Protein AF-A0AAW2LJW6-F1 (afdb_monomer_lite)

Radius of gyration: 22.15 Å; chains: 1; bounding box: 59×63×68 Å

Secondary structure (DSSP, 8-state):
------PPP--------PPP-PPP-------------S--TTS---EEEE---TTS--TTTSSTTTTHHHHHHHHTT-SEEEE-HHHH-BTTB----TTEEE--HHHHHHHHTTS-EEE--S---EEEEE-TTS-HHHHHHHHTTHHHHHHH---EEEEEE-SS---EEEEE-TTT--EEEEES-HHHHHHHHHHHHHHH--SEEEEEEE--S---HHHHHHHHTTSS--TTHHHHHHHHHHHHHHH-S-EEEEEE-PPPPP-SS--TTTGGGGSSS-SHHHHHHHHHHPPEEE-S-GGGS-TTSB-GGG--EEE--TT---SHHHHHHHHS---S----

pLDDT: mean 85.79, std 20.01, range [31.8, 98.81]

Foldseek 3Di:
DDDDPPDDDDDDPDDDDDDDDDDDDDDPPPPPPPPPPPPPVPDFFAEEEEEEDWQQLFLALLAFASLQVVQVVVLVPGQAYEYECSNQFLQQDGDDRPRYAYAAPLLLLCLLLQQKWWFWDPFFQEEEEEFPPQDPVLVVQVVVCVVCCVPVVFRHFYYDYFPHAQQWDWDQDPVSRGIATGTPCLVRLQVRVVCCCVPVVGQAYEYEHEDDPPDDPVQVVCVQQSNHGDRCGRHQSVSQNSNCVVPQGHYGYKYRDDQDDDDPRGDPRHCSNNPGRIRVNSRSVNRGGHTGMDRDDCVPPDPRIGGSVSHPYYHYRPSGQPDSSNVSNVPDPPPDDDDD

InterPro domains:
  IPR021763 Protein of unknown function DUF3326 [PF11805] (47-334)
  IPR021763 Protein of unknown function DUF3326 [PTHR36891] (4-334)

Organism: NCBI:txid2727405

Sequence (340 aa):
MTSLNLGTPFHSSAGRRLRRLPEKPASRLAISCSSSLLSNKFKRAYTSVMIVPTGVGAAIGGYAGDALPVARALASVVDCLISHPNVLNAAMLYWPMPNVLYVEGYALDRFAEGLWALQPVHQNKVGLVLDAGIEEELRIRHLQVDATRASLGLPIVEYTVTDAALQVEKWIDPKSGQSTGRIQRPDSLLRAVETLVERSGVNAIAVVARFPDDDTDDDVENYRQGKGVDLLAGVEAVISHLVVQKFGIPCAHAPALLPFSLSPSLCPKSAAEEIGYTFLPCVLAGLSTAPQYLVQNFNSLGKDCMLASDVDSVILPIDACGGDGALAFASRKTTGFPML

Structure (mmCIF, N/CA/C/O backbone):
data_AF-A0AAW2LJW6-F1
#
_entry.id   AF-A0AAW2LJW6-F1
#
loop_
_atom_site.group_PDB
_atom_site.id
_atom_site.type_symbol
_atom_site.label_atom_id
_atom_site.label_alt_id
_atom_site.label_comp_id
_atom_site.label_asym_id
_atom_site.label_entity_id
_atom_site.label_seq_id
_atom_site.pdbx_PDB_ins_code
_atom_site.Cartn_x
_atom_site.Cartn_y
_atom_site.Cartn_z
_atom_site.occupancy
_atom_site.B_iso_or_equiv
_atom_site.auth_seq_id
_atom_site.auth_comp_id
_atom_site.auth_asym_id
_atom_site.auth_atom_id
_atom_site.pdbx_PDB_model_num
ATOM 1 N N . MET A 1 1 ? 6.154 17.361 -39.269 1.00 36.97 1 MET A N 1
ATOM 2 C CA . MET A 1 1 ? 5.691 18.156 -38.114 1.00 36.97 1 MET A CA 1
ATOM 3 C C . MET A 1 1 ? 4.259 17.750 -37.823 1.00 36.97 1 MET A C 1
ATOM 5 O O . MET A 1 1 ? 3.333 18.289 -38.410 1.00 36.97 1 MET A O 1
ATOM 9 N N . THR A 1 2 ? 4.094 16.705 -37.023 1.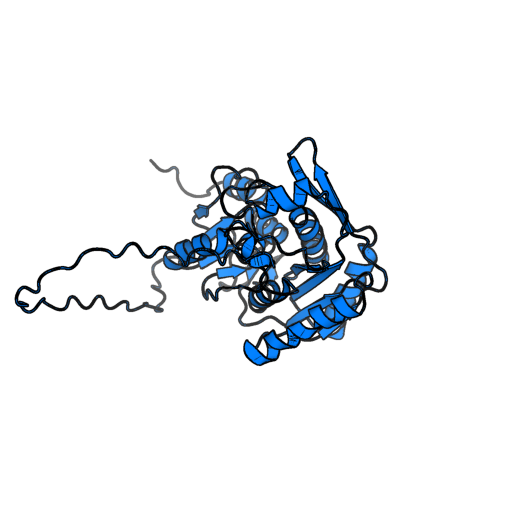00 35.81 2 THR A N 1
ATOM 10 C CA . THR A 1 2 ? 2.796 16.182 -36.590 1.00 35.81 2 THR A CA 1
ATOM 11 C C . THR A 1 2 ? 2.334 17.004 -35.392 1.00 35.81 2 THR A C 1
ATOM 13 O O . THR A 1 2 ? 3.039 17.102 -34.391 1.00 35.81 2 THR A O 1
ATOM 16 N N . SER A 1 3 ? 1.188 17.666 -35.527 1.00 32.91 3 SER A N 1
ATOM 17 C CA . SER A 1 3 ? 0.575 18.470 -34.474 1.00 32.91 3 SER A CA 1
ATOM 18 C C . SER A 1 3 ? 0.141 17.570 -33.318 1.00 32.91 3 SER A C 1
ATOM 20 O O . SER A 1 3 ? -0.735 16.722 -33.492 1.00 32.91 3 SER A O 1
ATOM 22 N N . LEU A 1 4 ? 0.737 17.767 -32.142 1.00 33.56 4 LEU A N 1
ATOM 23 C CA . LEU A 1 4 ? 0.221 17.240 -30.881 1.00 33.56 4 LEU A CA 1
ATOM 24 C C . LEU A 1 4 ? -1.163 17.856 -30.645 1.00 33.56 4 LEU A C 1
ATOM 26 O O . LEU A 1 4 ? -1.282 19.058 -30.407 1.00 33.56 4 LEU A O 1
ATOM 30 N N . ASN A 1 5 ? -2.209 17.037 -30.755 1.00 36.22 5 ASN A N 1
ATOM 31 C CA . ASN A 1 5 ? -3.554 17.391 -30.316 1.00 36.22 5 ASN A CA 1
ATOM 32 C C . ASN A 1 5 ? -3.519 17.484 -28.785 1.00 36.22 5 ASN A C 1
ATOM 34 O O . ASN A 1 5 ? -3.651 16.482 -28.088 1.00 36.22 5 ASN A O 1
ATOM 38 N N . LEU A 1 6 ? -3.271 18.685 -28.265 1.00 43.53 6 LEU A N 1
ATOM 39 C CA . LEU A 1 6 ? -3.466 18.997 -26.853 1.00 43.53 6 LEU A CA 1
ATOM 40 C C . LEU A 1 6 ? -4.940 18.730 -26.528 1.00 43.53 6 LEU A C 1
ATOM 42 O O . LEU A 1 6 ? -5.828 19.354 -27.112 1.00 43.53 6 LEU A O 1
ATOM 46 N N . GLY A 1 7 ? -5.183 17.754 -25.651 1.00 37.88 7 GLY A N 1
ATOM 47 C CA . GLY A 1 7 ? -6.518 17.359 -25.217 1.00 37.88 7 GLY A CA 1
ATOM 48 C C . GLY A 1 7 ? -7.352 18.552 -24.751 1.00 37.88 7 GLY A C 1
ATOM 49 O O . GLY A 1 7 ? -6.839 19.548 -24.237 1.00 37.88 7 GLY A O 1
ATOM 50 N N . THR A 1 8 ? -8.662 18.455 -24.956 1.00 43.78 8 THR A N 1
ATOM 51 C CA . THR A 1 8 ? -9.633 19.468 -24.537 1.00 43.78 8 THR A CA 1
ATOM 52 C C . THR A 1 8 ? -9.504 19.768 -23.038 1.00 43.78 8 THR A C 1
ATOM 54 O O . THR A 1 8 ? -9.489 18.823 -22.245 1.00 43.78 8 THR A O 1
ATOM 57 N N . PRO A 1 9 ? -9.470 21.045 -22.610 1.00 43.59 9 PRO A N 1
ATOM 58 C CA . PRO A 1 9 ? -9.555 21.385 -21.194 1.00 43.59 9 PRO A CA 1
ATOM 59 C C . PRO A 1 9 ? -10.867 20.847 -20.609 1.00 43.59 9 PRO A C 1
ATOM 61 O O . PRO A 1 9 ? -11.890 20.838 -21.297 1.00 43.59 9 PRO A O 1
ATOM 64 N N . PHE A 1 10 ? -10.826 20.395 -19.350 1.00 39.72 10 PHE A N 1
ATOM 65 C CA . PHE A 1 10 ? -11.970 19.857 -18.606 1.00 39.72 10 PHE A CA 1
ATOM 66 C C . PHE A 1 10 ? -13.254 20.651 -18.903 1.00 39.72 10 PHE A C 1
ATOM 68 O O . PHE A 1 10 ? -13.330 21.852 -18.628 1.00 39.72 10 PHE A O 1
ATOM 75 N N . HIS A 1 11 ? -14.258 19.992 -19.491 1.00 35.41 11 HIS A N 1
ATOM 76 C CA . HIS A 1 11 ? -15.539 20.612 -19.824 1.00 35.41 11 HIS A CA 1
ATOM 77 C C . HIS A 1 11 ? -16.237 21.098 -18.541 1.00 35.41 11 HIS A C 1
ATOM 79 O O . HIS A 1 11 ? -16.889 20.334 -17.836 1.00 35.41 11 HIS A O 1
ATOM 85 N N . SER A 1 12 ? -16.131 22.396 -18.254 1.00 38.19 12 SER A N 1
ATOM 86 C CA . SER A 1 12 ? -17.016 23.091 -17.321 1.00 38.19 12 SER A CA 1
ATOM 87 C C . SER A 1 12 ? -18.348 23.343 -18.023 1.00 38.19 12 SER A C 1
ATOM 89 O O . SER A 1 12 ? -18.460 24.196 -18.908 1.00 38.19 12 SER A O 1
ATOM 91 N N . SER A 1 13 ? -19.383 22.586 -17.665 1.00 44.12 13 SER A N 1
ATOM 92 C CA . SER A 1 13 ? -20.750 22.888 -18.079 1.00 44.12 13 SER A CA 1
ATOM 93 C C . SER A 1 13 ? -21.274 24.094 -17.289 1.00 44.12 13 SER A C 1
ATOM 95 O O . SER A 1 13 ? -21.984 23.943 -16.298 1.00 44.12 13 SER A O 1
ATOM 97 N N . ALA A 1 14 ? -20.938 25.307 -17.726 1.00 36.44 14 ALA A N 1
ATOM 98 C CA . ALA A 1 14 ? -21.533 26.537 -17.206 1.00 36.44 14 ALA A CA 1
ATOM 99 C C . ALA A 1 14 ? -21.883 27.499 -18.349 1.00 36.44 14 ALA A C 1
ATOM 101 O O . ALA A 1 14 ? -21.301 28.568 -18.516 1.00 36.44 14 ALA A O 1
ATOM 102 N N . GLY A 1 15 ? -22.871 27.114 -19.157 1.00 40.00 15 GLY A N 1
ATOM 103 C CA . GLY A 1 15 ? -23.547 28.016 -20.081 1.00 40.00 15 GLY A CA 1
ATOM 104 C C . GLY A 1 15 ? -24.935 28.382 -19.564 1.00 40.00 15 GLY A C 1
ATOM 105 O O . GLY A 1 15 ? -25.842 27.564 -19.664 1.00 40.00 15 GLY A O 1
ATOM 106 N N . ARG A 1 16 ? -25.120 29.613 -19.064 1.00 37.12 16 ARG A N 1
ATOM 107 C CA . ARG A 1 16 ? -26.346 30.427 -19.247 1.00 37.12 16 ARG A CA 1
ATOM 108 C C . ARG A 1 16 ? -26.158 31.830 -18.659 1.00 37.12 16 ARG A C 1
ATOM 110 O O . ARG A 1 16 ? -25.988 31.998 -17.457 1.00 37.12 16 ARG A O 1
ATOM 117 N N . ARG A 1 17 ? -26.233 32.856 -19.517 1.00 44.75 17 ARG A N 1
ATOM 118 C CA . ARG A 1 17 ? -26.357 34.263 -19.099 1.00 44.75 17 ARG A CA 1
ATOM 119 C C . ARG A 1 17 ? -27.699 34.448 -18.387 1.00 44.75 17 ARG A C 1
ATOM 121 O O . ARG A 1 17 ? -28.741 34.408 -19.036 1.00 44.75 17 ARG A O 1
ATOM 128 N N . LEU A 1 18 ? -27.675 34.672 -17.077 1.00 37.69 18 LEU A N 1
ATOM 129 C CA . LEU A 1 18 ? -28.847 35.077 -16.302 1.00 37.69 18 LEU A CA 1
ATOM 130 C C . LEU A 1 18 ? -28.883 36.607 -16.183 1.00 37.69 18 LEU A C 1
ATOM 132 O O . LEU A 1 18 ? -27.923 37.240 -15.745 1.00 37.69 18 LEU A O 1
ATOM 136 N N . ARG A 1 19 ? -30.002 37.199 -16.618 1.00 39.47 19 ARG A N 1
ATOM 137 C CA . ARG A 1 19 ? -30.346 38.613 -16.409 1.00 39.47 19 ARG A CA 1
ATOM 138 C C . ARG A 1 19 ? -30.396 38.899 -14.902 1.00 39.47 19 ARG A C 1
ATOM 140 O O . ARG A 1 19 ? -31.065 38.174 -14.171 1.00 39.47 19 ARG A O 1
ATOM 147 N N . ARG A 1 20 ? -29.720 39.962 -14.450 1.00 33.97 20 ARG A N 1
ATOM 148 C CA . ARG A 1 20 ? -29.799 40.451 -13.063 1.00 33.97 20 ARG A CA 1
ATOM 149 C C . ARG A 1 20 ? -31.214 40.959 -12.766 1.00 33.97 20 ARG A C 1
ATOM 151 O O . ARG A 1 20 ? -31.676 41.890 -13.420 1.00 33.97 20 ARG A O 1
ATOM 158 N N . LEU A 1 21 ? -31.859 40.365 -11.767 1.00 37.91 21 LEU A N 1
ATOM 159 C CA . LEU A 1 21 ? -33.010 40.924 -11.052 1.00 37.91 21 LEU A CA 1
ATOM 160 C C . LEU A 1 21 ? -32.544 41.402 -9.661 1.00 37.91 21 LEU A C 1
ATOM 162 O O . LEU A 1 21 ? -31.538 40.889 -9.168 1.00 37.91 21 LEU A O 1
ATOM 166 N N . PRO A 1 22 ? -33.217 42.394 -9.049 1.00 35.81 22 PRO A N 1
ATOM 167 C CA . PRO A 1 22 ? -32.723 43.058 -7.846 1.00 35.81 22 PRO A CA 1
ATOM 168 C C . PRO A 1 22 ? -32.796 42.159 -6.603 1.00 35.81 22 PRO A C 1
ATOM 170 O O . PRO A 1 22 ? -33.801 41.493 -6.355 1.00 35.81 22 PRO A O 1
ATOM 173 N N . GLU A 1 23 ? -31.711 42.165 -5.826 1.00 37.41 23 GLU A N 1
ATOM 174 C CA . GLU A 1 23 ? -31.532 41.391 -4.596 1.00 37.41 23 GLU A CA 1
ATOM 175 C C . GLU A 1 23 ? -32.481 41.864 -3.482 1.00 37.41 23 GLU A C 1
ATOM 177 O O . GLU A 1 23 ? -32.498 43.036 -3.105 1.00 37.41 23 GLU A O 1
ATOM 182 N N . LYS A 1 24 ? -33.249 40.927 -2.913 1.00 38.91 24 LYS A N 1
ATOM 183 C CA . LYS A 1 24 ? -33.824 41.053 -1.565 1.00 38.91 24 LYS A CA 1
ATOM 184 C C . LYS A 1 24 ? -32.862 40.401 -0.564 1.00 38.91 24 LYS A C 1
ATOM 186 O O . LYS A 1 24 ? -32.251 39.389 -0.911 1.00 38.91 24 LYS A O 1
ATOM 191 N N . PRO A 1 25 ? -32.733 40.923 0.668 1.00 36.31 25 PRO A N 1
ATOM 192 C CA . PRO A 1 25 ? -31.774 40.402 1.633 1.00 36.31 25 PRO A CA 1
ATOM 193 C C . PRO A 1 25 ? -32.199 39.000 2.084 1.00 36.31 25 PRO A C 1
ATOM 195 O O . PRO A 1 25 ? -33.187 38.834 2.798 1.00 36.31 25 PRO A O 1
ATOM 198 N N . ALA A 1 26 ? -31.454 37.986 1.648 1.00 41.75 26 ALA A N 1
ATOM 199 C CA . ALA A 1 26 ? -31.589 36.632 2.157 1.00 41.75 26 ALA A CA 1
ATOM 200 C C . ALA A 1 26 ? -31.055 36.593 3.594 1.00 41.75 26 ALA A C 1
ATOM 202 O O . ALA A 1 26 ? -29.909 36.964 3.862 1.00 41.75 26 ALA A O 1
ATOM 203 N N . SER A 1 27 ? -31.896 36.141 4.521 1.00 42.59 27 SER A N 1
ATOM 204 C CA . SER A 1 27 ? -31.497 35.755 5.870 1.00 42.59 27 SER A CA 1
ATOM 205 C C . SER A 1 27 ? -30.307 34.800 5.779 1.00 42.59 27 SER A C 1
ATOM 207 O O . SER A 1 27 ? -30.434 33.703 5.230 1.00 42.59 27 SER A O 1
ATOM 209 N N . ARG A 1 28 ? -29.148 35.220 6.295 1.00 37.00 28 ARG A N 1
ATOM 210 C CA . ARG A 1 28 ? -27.962 34.370 6.415 1.00 37.00 28 ARG A CA 1
ATOM 211 C C . ARG A 1 28 ? -28.284 33.222 7.372 1.00 37.00 28 ARG A C 1
ATOM 213 O O . ARG A 1 28 ? -28.113 33.357 8.579 1.00 37.00 28 ARG A O 1
ATOM 220 N N . LEU A 1 29 ? -28.725 32.089 6.834 1.00 38.66 29 LEU A N 1
ATOM 221 C CA . LEU A 1 29 ? -28.532 30.802 7.489 1.00 38.66 29 LEU A CA 1
ATOM 222 C C . LEU A 1 29 ? -27.029 30.532 7.454 1.00 38.66 29 LEU A C 1
ATOM 224 O O . LEU A 1 29 ? -26.491 29.980 6.498 1.00 38.66 29 LEU A O 1
ATOM 228 N N . ALA A 1 30 ? -26.337 31.021 8.479 1.00 34.62 30 ALA A N 1
ATOM 229 C CA . ALA A 1 30 ? -24.982 30.607 8.769 1.00 34.62 30 ALA A CA 1
ATOM 230 C C . ALA A 1 30 ? -25.061 29.145 9.214 1.00 34.62 30 ALA A C 1
ATOM 232 O O . ALA A 1 30 ? -25.347 28.855 10.374 1.00 34.62 30 ALA A O 1
ATOM 233 N N . ILE A 1 31 ? -24.852 28.217 8.281 1.00 39.00 31 ILE A N 1
ATOM 234 C CA . ILE A 1 31 ? -24.513 26.842 8.638 1.00 39.00 31 ILE A CA 1
ATOM 235 C C . ILE A 1 31 ? -23.107 26.926 9.228 1.00 39.00 31 ILE A C 1
ATOM 237 O O . ILE A 1 31 ? -22.103 26.951 8.521 1.00 39.00 31 ILE A O 1
ATOM 241 N N . SER A 1 32 ? -23.055 27.094 10.545 1.00 32.09 32 SER A N 1
ATOM 242 C CA . SER A 1 32 ? -21.834 26.932 11.310 1.00 32.09 32 SER A CA 1
ATOM 243 C C . SER A 1 32 ? -21.529 25.440 11.323 1.00 32.09 32 SER A C 1
ATOM 245 O O . SER A 1 32 ? -22.156 24.679 12.054 1.00 32.09 32 SER A O 1
ATOM 247 N N . CYS A 1 33 ? -20.583 25.011 10.490 1.00 34.53 33 CYS A N 1
ATOM 248 C CA . CYS A 1 33 ? -19.906 23.738 10.690 1.00 34.53 33 CYS A CA 1
ATOM 249 C C . CYS A 1 33 ? -18.969 23.904 11.889 1.00 34.53 33 CYS A C 1
ATOM 251 O O . CYS A 1 33 ? -17.756 24.037 11.733 1.00 34.53 33 CYS A O 1
ATOM 253 N N . SER A 1 34 ? -19.527 23.950 13.097 1.00 36.78 34 SER A N 1
ATOM 254 C CA . SER A 1 34 ? -18.748 23.615 14.276 1.00 36.78 34 SER A CA 1
ATOM 255 C C . SER A 1 34 ? -18.493 22.113 14.197 1.00 36.78 34 SER A C 1
ATOM 257 O O . SER A 1 34 ? -19.335 21.294 14.553 1.00 36.78 34 SER A O 1
ATOM 259 N N . SER A 1 35 ? -17.325 21.731 13.679 1.00 41.31 35 SER A N 1
ATOM 260 C CA . SER A 1 35 ? -16.764 20.412 13.942 1.00 41.31 35 SER A CA 1
ATOM 261 C C . SER A 1 35 ? -16.589 20.318 15.454 1.00 41.31 35 SER A C 1
ATOM 263 O O . SER A 1 35 ? -15.599 20.796 16.015 1.00 41.31 35 SER A O 1
ATOM 265 N N . SER A 1 36 ? -17.599 19.801 16.144 1.00 40.88 36 SER A N 1
ATOM 266 C CA . SER A 1 36 ? -17.509 19.514 17.560 1.00 40.88 36 SER A CA 1
ATOM 267 C C . SER A 1 36 ? -16.523 18.360 17.725 1.00 40.88 36 SER A C 1
ATOM 269 O O . SER A 1 36 ? -16.917 17.208 17.831 1.00 40.88 36 SER A O 1
ATOM 271 N N . LEU A 1 37 ? -15.234 18.693 17.808 1.00 48.09 37 LEU A N 1
ATOM 272 C CA . LEU A 1 37 ? -14.162 17.849 18.353 1.00 48.09 37 LEU A CA 1
ATOM 273 C C . LEU A 1 37 ? -14.358 17.571 19.859 1.00 48.09 37 LEU A C 1
ATOM 275 O O . LEU A 1 37 ? -13.473 17.062 20.540 1.00 48.09 37 LEU A O 1
ATOM 279 N N . LEU A 1 38 ? -15.524 17.914 20.409 1.00 44.91 38 LEU A N 1
ATOM 280 C CA . LEU A 1 38 ? -15.954 17.466 21.716 1.00 44.91 38 LEU A CA 1
ATOM 281 C C . LEU A 1 38 ? -16.469 16.040 21.556 1.00 44.91 38 LEU A C 1
ATOM 283 O O . LEU A 1 38 ? -17.566 15.830 21.042 1.00 44.91 38 LEU A O 1
ATOM 287 N N . SER A 1 39 ? -15.669 15.079 22.025 1.00 48.88 39 SER A N 1
ATOM 288 C CA . SER A 1 39 ? -16.110 13.710 22.285 1.00 48.88 39 SER A CA 1
ATOM 289 C C . SER A 1 39 ? -17.442 13.771 23.030 1.00 48.88 39 SER A C 1
ATOM 291 O O . SER A 1 39 ? -17.514 14.162 24.201 1.00 48.88 39 SER A O 1
ATOM 293 N N . ASN A 1 40 ? -18.522 13.446 22.324 1.00 50.28 40 ASN A N 1
ATOM 294 C CA . ASN A 1 40 ? -19.831 13.289 22.922 1.00 50.28 40 ASN A CA 1
ATOM 295 C C . ASN A 1 40 ? -19.720 12.034 23.792 1.00 50.28 40 ASN A C 1
ATOM 297 O O . ASN A 1 40 ? -19.910 10.926 23.303 1.00 50.28 40 ASN A O 1
ATOM 301 N N . LYS A 1 41 ? -19.364 12.198 25.075 1.00 55.47 41 LYS A N 1
ATOM 302 C CA . LYS A 1 41 ? -19.044 11.110 26.029 1.00 55.47 41 LYS A CA 1
ATOM 303 C C . LYS A 1 41 ? -20.132 10.030 26.169 1.00 55.47 41 LYS A C 1
ATOM 305 O O . LYS A 1 41 ? -19.915 9.036 26.853 1.00 55.47 41 LYS A O 1
ATOM 310 N N . PHE A 1 42 ? -21.292 10.234 25.550 1.00 58.97 42 PHE A N 1
ATOM 311 C CA . PHE A 1 42 ? -22.460 9.363 25.587 1.00 58.97 42 PHE A CA 1
ATOM 312 C C . PHE A 1 42 ? -22.711 8.576 24.291 1.00 58.97 42 PHE A C 1
ATOM 314 O O . PHE A 1 42 ? -23.640 7.773 24.266 1.00 58.97 42 PHE A O 1
ATOM 321 N N . LYS A 1 43 ? -21.932 8.780 23.219 1.00 73.06 43 LYS A N 1
ATOM 322 C CA . LYS A 1 43 ? -22.056 8.012 21.969 1.00 73.06 43 LYS A CA 1
ATOM 323 C C . LYS A 1 43 ? -20.727 7.346 21.623 1.00 73.06 43 LYS A C 1
ATOM 325 O O . LYS A 1 43 ? -19.680 7.984 21.689 1.00 73.06 43 LYS A O 1
ATOM 330 N N . ARG A 1 44 ? -20.783 6.056 21.281 1.00 85.12 44 ARG A N 1
ATOM 331 C CA . ARG A 1 44 ? -19.649 5.320 20.706 1.00 85.12 44 ARG A CA 1
ATOM 332 C C . ARG A 1 44 ? -19.301 5.937 19.347 1.00 85.12 44 ARG A C 1
ATOM 334 O O . ARG A 1 44 ? -20.211 6.341 18.627 1.00 85.12 44 ARG A O 1
ATOM 341 N N . ALA A 1 45 ? -18.007 6.032 19.047 1.00 91.12 45 ALA A N 1
ATOM 342 C CA . ALA A 1 45 ? -17.514 6.532 17.768 1.00 91.12 45 ALA A CA 1
ATOM 343 C C . ALA A 1 45 ? -17.972 5.609 16.633 1.00 91.12 45 ALA A C 1
ATOM 345 O O . ALA A 1 45 ? -17.814 4.395 16.752 1.00 91.12 45 ALA A O 1
ATOM 346 N N . TYR A 1 46 ? -18.511 6.183 15.559 1.00 95.94 46 TYR A N 1
ATOM 347 C CA . TYR A 1 46 ? -18.894 5.440 14.370 1.00 95.94 46 TYR A CA 1
ATOM 348 C C . TYR A 1 46 ? -17.643 5.030 13.590 1.00 95.94 46 TYR A C 1
ATOM 350 O O . TYR A 1 46 ? -17.015 5.859 12.923 1.00 95.94 46 TYR A O 1
ATOM 358 N N . THR A 1 47 ? -17.280 3.753 13.692 1.00 97.25 47 THR A N 1
ATOM 359 C CA . THR A 1 47 ? -16.116 3.180 13.015 1.00 97.25 47 THR A CA 1
ATOM 360 C C . THR A 1 47 ? -16.552 2.356 11.821 1.00 97.25 47 THR A C 1
ATOM 362 O O . THR A 1 47 ? -17.373 1.443 11.923 1.00 97.25 47 THR A O 1
ATOM 365 N N . SER A 1 48 ? -15.936 2.633 10.683 1.00 98.31 48 SER A N 1
ATOM 366 C CA . SER A 1 48 ? -16.196 1.930 9.440 1.00 98.31 48 SER A CA 1
ATOM 367 C C . SER A 1 48 ? -14.917 1.340 8.872 1.00 98.31 48 SER A C 1
ATOM 369 O O . SER A 1 48 ? -13.852 1.934 9.005 1.00 98.31 48 SER A O 1
ATOM 371 N N . VAL A 1 49 ? -15.028 0.213 8.175 1.00 98.44 49 VAL A N 1
ATOM 372 C CA . VAL A 1 49 ? -13.938 -0.352 7.370 1.00 98.44 49 VAL A CA 1
ATOM 373 C C . VAL A 1 49 ? -14.301 -0.224 5.894 1.00 98.44 49 VAL A C 1
ATOM 375 O O . VAL A 1 49 ? -15.418 -0.560 5.511 1.00 98.44 49 VAL A O 1
ATOM 378 N N . MET A 1 50 ? -13.379 0.252 5.061 1.00 97.88 50 MET A N 1
ATOM 379 C CA . MET A 1 50 ? -13.492 0.190 3.602 1.00 97.88 50 MET A CA 1
ATOM 380 C C . MET A 1 50 ? -12.441 -0.784 3.076 1.00 97.88 50 MET A C 1
ATOM 382 O O . MET A 1 50 ? -11.256 -0.608 3.352 1.00 97.88 50 MET A O 1
ATOM 386 N N . ILE A 1 51 ? -12.871 -1.795 2.322 1.00 97.12 51 ILE A N 1
ATOM 387 C CA . ILE A 1 51 ? -11.974 -2.794 1.731 1.00 97.12 51 ILE A CA 1
ATOM 388 C C . ILE A 1 51 ? -12.213 -2.842 0.230 1.00 97.12 51 ILE A C 1
ATOM 390 O O . ILE A 1 51 ? -13.346 -2.994 -0.219 1.00 97.12 51 ILE A O 1
ATOM 394 N N . VAL A 1 52 ? -11.138 -2.746 -0.539 1.00 95.81 52 VAL A N 1
ATOM 395 C CA . VAL A 1 52 ? -11.105 -3.035 -1.969 1.00 95.81 52 VAL A CA 1
ATOM 396 C C . VAL A 1 52 ? -10.063 -4.132 -2.180 1.00 95.81 52 VAL A C 1
ATOM 398 O O . VAL A 1 52 ? -8.878 -3.862 -2.014 1.00 95.81 52 VAL A O 1
ATOM 401 N N . PRO A 1 53 ? -10.448 -5.360 -2.549 1.00 90.81 53 PRO A N 1
ATOM 402 C CA . PRO A 1 53 ? -9.473 -6.421 -2.765 1.00 90.81 53 PRO A CA 1
ATOM 403 C C . PRO A 1 53 ? -8.448 -6.047 -3.843 1.00 90.81 53 PRO A C 1
ATOM 405 O O . PRO A 1 53 ? -8.796 -5.552 -4.916 1.00 90.81 53 PRO A O 1
ATOM 408 N N . THR A 1 54 ? -7.179 -6.292 -3.545 1.00 88.56 54 THR A N 1
ATOM 409 C CA . THR A 1 54 ? -6.056 -5.998 -4.436 1.00 88.56 54 THR A CA 1
ATOM 410 C C . THR A 1 54 ? -6.031 -6.969 -5.616 1.00 88.56 54 THR A C 1
ATOM 412 O O . THR A 1 54 ? -6.268 -8.161 -5.441 1.00 88.56 54 THR A O 1
ATOM 415 N N . GLY A 1 55 ? -5.747 -6.472 -6.823 1.00 86.25 55 GLY A N 1
ATOM 416 C CA . GLY A 1 55 ? -5.498 -7.327 -7.989 1.00 86.25 55 GLY A CA 1
ATOM 417 C C . GLY A 1 55 ? -6.720 -8.050 -8.566 1.00 86.25 55 GLY A C 1
ATOM 418 O O . GLY A 1 55 ? -6.550 -8.940 -9.391 1.00 86.25 55 GLY A O 1
ATOM 419 N N . VAL A 1 56 ? -7.949 -7.691 -8.167 1.00 88.88 56 VAL A N 1
ATOM 420 C CA . VAL A 1 56 ? -9.183 -8.348 -8.659 1.00 88.88 56 VAL A CA 1
ATOM 421 C C . VAL A 1 56 ? -9.932 -7.565 -9.742 1.00 88.88 56 VAL A C 1
ATOM 423 O O . VAL A 1 56 ? -10.967 -8.020 -10.217 1.00 88.88 56 VAL A O 1
ATOM 426 N N . GLY A 1 57 ? -9.447 -6.376 -10.113 1.00 88.69 57 GLY A N 1
ATOM 427 C CA . GLY A 1 57 ? -10.089 -5.538 -11.133 1.00 88.69 57 GLY A CA 1
ATOM 428 C C . GLY A 1 57 ? -11.410 -4.896 -10.695 1.00 88.69 57 GLY A C 1
ATOM 429 O O . GLY A 1 57 ? -12.303 -4.724 -11.520 1.00 88.69 57 GLY A O 1
ATOM 430 N N . ALA A 1 58 ? -11.550 -4.546 -9.411 1.00 92.88 58 ALA A N 1
ATOM 431 C CA . ALA A 1 58 ? -12.756 -3.900 -8.891 1.00 92.88 58 ALA A CA 1
ATOM 432 C C . ALA A 1 58 ? -13.096 -2.604 -9.654 1.00 92.88 58 ALA A C 1
ATOM 434 O O . ALA A 1 58 ? -12.222 -1.776 -9.937 1.00 92.88 58 ALA A O 1
ATOM 435 N N . ALA A 1 59 ? -14.383 -2.370 -9.926 1.00 92.12 59 ALA A N 1
ATOM 436 C CA . ALA A 1 59 ? -14.847 -1.190 -10.654 1.00 92.12 59 ALA A CA 1
ATOM 437 C C . ALA A 1 59 ? -14.482 0.136 -9.961 1.00 92.12 59 ALA A C 1
ATOM 439 O O . ALA A 1 59 ? -14.355 1.164 -10.634 1.00 92.12 59 ALA A O 1
ATOM 440 N N . ILE A 1 60 ? -14.297 0.118 -8.638 1.00 92.00 60 ILE A N 1
ATOM 441 C CA . ILE A 1 60 ? -13.735 1.205 -7.827 1.00 92.00 60 ILE A CA 1
ATOM 442 C C . ILE A 1 60 ? -12.630 0.611 -6.955 1.00 92.00 60 ILE A C 1
ATOM 444 O O . ILE A 1 60 ? -12.892 -0.321 -6.198 1.00 92.00 60 ILE A O 1
ATOM 448 N N . GLY A 1 61 ? -11.429 1.181 -7.020 1.00 91.81 61 GLY A N 1
ATOM 449 C CA . GLY A 1 61 ? -10.256 0.726 -6.270 1.00 91.81 61 GLY A CA 1
ATOM 450 C C . GLY A 1 61 ? -9.377 -0.271 -7.025 1.00 91.81 61 GLY A C 1
ATOM 451 O O . GLY A 1 61 ? -8.388 -0.748 -6.474 1.00 91.81 61 GLY A O 1
ATOM 452 N N . GLY A 1 62 ? -9.734 -0.607 -8.267 1.00 92.44 62 GLY A N 1
ATOM 453 C CA . GLY A 1 62 ? -8.920 -1.451 -9.141 1.00 92.44 62 GLY A CA 1
ATOM 454 C C . GLY A 1 62 ? -7.757 -0.721 -9.820 1.00 92.44 62 GLY A C 1
ATOM 455 O O . GLY A 1 62 ? -7.045 -1.362 -10.583 1.00 92.44 62 GLY A O 1
ATOM 456 N N . TYR A 1 63 ? -7.595 0.588 -9.589 1.00 93.69 63 TYR A N 1
ATOM 457 C CA . TYR A 1 63 ? -6.543 1.420 -10.182 1.00 93.69 63 TYR A CA 1
ATOM 458 C C . TYR A 1 63 ? -5.896 2.300 -9.113 1.00 93.69 63 TYR A C 1
ATOM 460 O O . TYR A 1 63 ? -6.554 2.672 -8.139 1.00 93.69 63 TYR A O 1
ATOM 468 N N . ALA A 1 64 ? -4.638 2.700 -9.305 1.00 90.50 64 ALA A N 1
ATOM 469 C CA . ALA A 1 64 ? -3.930 3.526 -8.331 1.00 90.50 64 ALA A CA 1
ATOM 470 C C . ALA A 1 64 ? -4.671 4.850 -8.035 1.00 90.50 64 ALA A C 1
ATOM 472 O O . ALA A 1 64 ? -4.638 5.812 -8.805 1.00 90.50 64 ALA A O 1
ATOM 473 N N . GLY A 1 65 ? -5.317 4.914 -6.868 1.00 88.56 65 GLY A N 1
ATOM 474 C CA . GLY A 1 65 ? -5.960 6.113 -6.337 1.00 88.56 65 GLY A CA 1
ATOM 475 C C . GLY A 1 65 ? -7.425 6.333 -6.697 1.00 88.56 65 GLY A C 1
ATOM 476 O O . GLY A 1 65 ? -8.019 7.293 -6.198 1.00 88.56 65 GLY A O 1
ATOM 477 N N . ASP A 1 66 ? -8.050 5.481 -7.512 1.00 94.44 66 ASP A N 1
ATOM 478 C CA . ASP A 1 66 ? -9.437 5.700 -7.949 1.00 94.44 66 ASP A CA 1
ATOM 479 C C . ASP A 1 66 ? -10.471 5.490 -6.820 1.00 94.44 66 ASP A C 1
ATOM 481 O O . ASP A 1 66 ? -11.570 6.050 -6.874 1.00 94.44 66 ASP A O 1
ATOM 485 N N . ALA A 1 67 ? -10.109 4.765 -5.757 1.00 96.19 67 ALA A N 1
ATOM 486 C CA . ALA A 1 67 ? -10.905 4.629 -4.535 1.00 96.19 67 ALA A CA 1
ATOM 487 C C . ALA A 1 67 ? -10.694 5.759 -3.510 1.00 96.19 67 ALA A C 1
ATOM 489 O O . ALA A 1 67 ? -11.531 5.934 -2.617 1.00 96.19 67 ALA A O 1
ATOM 490 N N . LEU A 1 68 ? -9.638 6.571 -3.634 1.00 96.06 68 LEU A N 1
ATOM 491 C CA . LEU A 1 68 ? -9.326 7.628 -2.667 1.00 96.06 68 LEU A CA 1
ATOM 492 C C . LEU A 1 68 ? -10.464 8.662 -2.516 1.00 96.06 68 LEU A C 1
ATOM 494 O O . LEU A 1 68 ? -10.783 9.029 -1.382 1.00 96.06 68 LEU A O 1
ATOM 498 N N . PRO A 1 69 ? -11.155 9.119 -3.585 1.00 96.75 69 PRO A N 1
ATOM 499 C CA . PRO A 1 69 ? -12.328 9.985 -3.444 1.00 96.75 69 PRO A CA 1
ATOM 500 C C . PRO A 1 69 ? -13.479 9.347 -2.654 1.00 96.75 69 PRO A C 1
ATOM 502 O O . PRO A 1 69 ? -14.171 10.049 -1.917 1.00 96.75 69 PRO A O 1
ATOM 505 N N . VAL A 1 70 ? -13.670 8.029 -2.771 1.00 97.31 70 VAL A N 1
ATOM 506 C CA . VAL A 1 70 ? -14.697 7.293 -2.018 1.00 97.31 70 VAL A CA 1
ATOM 507 C C . VAL A 1 70 ? -14.310 7.207 -0.545 1.00 97.31 70 VAL A C 1
ATOM 509 O O . VAL A 1 70 ? -15.132 7.530 0.311 1.00 97.31 70 VAL A O 1
ATOM 512 N N . ALA A 1 71 ? -13.047 6.896 -0.243 1.00 97.94 71 ALA A N 1
ATOM 513 C CA . ALA A 1 71 ? -12.534 6.925 1.125 1.00 97.94 71 ALA A CA 1
ATOM 514 C C . ALA A 1 71 ? -12.716 8.309 1.768 1.00 97.94 71 ALA A C 1
ATOM 516 O O . ALA A 1 71 ? -13.177 8.407 2.901 1.00 97.94 71 ALA A O 1
ATOM 517 N N . ARG A 1 72 ? -12.460 9.392 1.020 1.00 97.62 72 ARG A N 1
ATOM 518 C CA . ARG A 1 72 ? -12.694 10.772 1.480 1.00 97.62 72 ARG A CA 1
ATOM 519 C C . ARG A 1 72 ? -14.165 11.060 1.776 1.00 97.62 72 ARG A C 1
ATOM 521 O O . ARG A 1 72 ? -14.468 11.717 2.769 1.00 97.62 72 ARG A O 1
ATOM 528 N N . ALA A 1 73 ? -15.073 10.592 0.922 1.00 98.00 73 ALA A N 1
ATOM 529 C CA . ALA A 1 73 ? -16.505 10.751 1.142 1.00 98.00 73 ALA A CA 1
ATOM 530 C C . ALA A 1 73 ? -16.953 10.011 2.413 1.00 98.00 73 ALA A C 1
ATOM 532 O O . ALA A 1 73 ? -17.640 10.601 3.247 1.00 98.00 73 ALA A O 1
ATOM 533 N N . LEU A 1 74 ? -16.500 8.769 2.610 1.00 98.00 74 LEU A N 1
ATOM 534 C CA . LEU A 1 74 ? -16.798 7.981 3.810 1.00 98.00 74 LEU A CA 1
ATOM 535 C C . LEU A 1 74 ? -16.209 8.625 5.071 1.00 98.00 74 LEU A C 1
ATOM 537 O O . LEU A 1 74 ? -16.928 8.820 6.048 1.00 98.00 74 LEU A O 1
ATOM 541 N N . ALA A 1 75 ? -14.942 9.046 5.023 1.00 97.88 75 ALA A N 1
ATOM 542 C CA . ALA A 1 75 ? -14.253 9.725 6.121 1.00 97.88 75 ALA A CA 1
ATOM 543 C C . ALA A 1 75 ? -14.935 11.039 6.548 1.00 97.88 75 ALA A C 1
ATOM 545 O O . ALA A 1 75 ? -14.754 11.479 7.677 1.00 97.88 75 ALA A O 1
ATOM 546 N N . SER A 1 76 ? -15.739 11.670 5.685 1.00 97.12 76 SER A N 1
ATOM 547 C CA . SER A 1 76 ? -16.518 12.865 6.050 1.00 97.12 76 SER A CA 1
ATOM 548 C C . SER A 1 76 ? -17.764 12.573 6.897 1.00 97.12 76 SER A C 1
ATOM 550 O O . SER A 1 76 ? -18.353 13.499 7.455 1.00 97.12 76 SER A O 1
ATOM 552 N N . VAL A 1 77 ? -18.170 11.303 6.982 1.00 96.81 77 VAL A N 1
ATOM 553 C CA . VAL A 1 77 ? -19.390 10.851 7.669 1.00 96.81 77 VAL A CA 1
ATOM 554 C C . VAL A 1 77 ? -19.065 10.046 8.928 1.00 96.81 77 VAL A C 1
ATOM 556 O O . VAL A 1 77 ? -19.817 10.114 9.899 1.00 96.81 77 VAL A O 1
ATOM 559 N N . VAL A 1 78 ? -17.974 9.276 8.917 1.00 97.50 78 VAL A N 1
ATOM 560 C CA . VAL A 1 78 ? -17.580 8.394 10.027 1.00 97.50 78 VAL A CA 1
ATOM 561 C C . VAL A 1 78 ? -16.634 9.099 10.998 1.00 97.50 78 VAL A C 1
ATOM 563 O O . VAL A 1 78 ? -15.862 9.973 10.604 1.00 97.50 78 VAL A O 1
ATOM 566 N N . ASP A 1 79 ? -16.641 8.684 12.265 1.00 97.19 79 ASP A N 1
ATOM 567 C CA . ASP A 1 79 ? -15.682 9.186 13.256 1.00 97.19 79 ASP A CA 1
ATOM 568 C C . ASP A 1 79 ? -14.288 8.578 13.038 1.00 97.19 79 ASP A C 1
ATOM 570 O O . ASP A 1 79 ? -13.284 9.243 13.280 1.00 97.19 79 ASP A O 1
ATOM 574 N N . CYS A 1 80 ? -14.224 7.330 12.558 1.00 97.50 80 CYS A N 1
ATOM 575 C CA . CYS A 1 80 ? -12.990 6.641 12.186 1.00 97.50 80 CYS A CA 1
ATOM 576 C C . CYS A 1 80 ? -13.220 5.746 10.960 1.00 97.50 80 CYS A C 1
ATOM 578 O O . CYS A 1 80 ? -14.161 4.951 10.931 1.00 97.50 80 CYS A O 1
ATOM 580 N N . LEU A 1 81 ? -12.353 5.857 9.954 1.00 98.62 81 LEU A N 1
ATOM 581 C CA . LEU A 1 81 ? -12.327 4.962 8.801 1.00 98.62 81 LEU A CA 1
ATOM 582 C C . LEU A 1 81 ? -11.056 4.115 8.842 1.00 98.62 81 LEU A C 1
ATOM 584 O O . LEU A 1 81 ? -9.951 4.641 8.830 1.00 98.62 81 LEU A O 1
ATOM 588 N N . ILE A 1 82 ? -11.197 2.801 8.823 1.00 98.69 82 ILE A N 1
ATOM 589 C CA . ILE A 1 82 ? -10.087 1.873 8.626 1.00 98.69 82 ILE A CA 1
ATOM 590 C C . ILE A 1 82 ? -10.052 1.510 7.145 1.00 98.69 82 ILE A C 1
ATOM 592 O O . ILE A 1 82 ? -11.073 1.134 6.568 1.00 98.69 82 ILE A O 1
ATOM 596 N N . SER A 1 83 ? -8.892 1.643 6.516 1.00 98.12 83 SER A N 1
ATOM 597 C CA . SER A 1 83 ? -8.694 1.266 5.118 1.00 98.12 83 SER A CA 1
ATOM 598 C C . SER A 1 83 ? -7.237 0.873 4.887 1.00 98.12 83 SER A C 1
ATOM 600 O O . SER A 1 83 ? -6.439 0.854 5.822 1.00 98.12 83 SER A O 1
ATOM 602 N N . HIS A 1 84 ? -6.882 0.526 3.658 1.00 97.06 84 HIS A N 1
ATOM 603 C CA . HIS A 1 84 ? -5.612 -0.121 3.344 1.00 97.06 84 HIS A CA 1
ATOM 604 C C . HIS A 1 84 ? -4.904 0.527 2.141 1.00 97.06 84 HIS A C 1
ATOM 606 O O . HIS A 1 84 ? -5.522 1.322 1.423 1.00 97.06 84 HIS A O 1
ATOM 612 N N . PRO A 1 85 ? -3.609 0.216 1.909 1.00 95.88 85 PRO A N 1
ATOM 613 C CA . PRO A 1 85 ? -2.785 0.842 0.873 1.00 95.88 85 PRO A CA 1
ATOM 614 C C . PRO A 1 85 ? -3.465 0.962 -0.493 1.00 95.88 85 PRO A C 1
ATOM 616 O O . PRO A 1 85 ? -3.538 2.055 -1.034 1.00 95.88 85 PRO A O 1
ATOM 619 N N . ASN A 1 86 ? -4.052 -0.120 -1.010 1.00 94.00 86 ASN A N 1
ATOM 620 C CA . ASN A 1 86 ? -4.701 -0.144 -2.330 1.00 94.00 86 ASN A CA 1
AT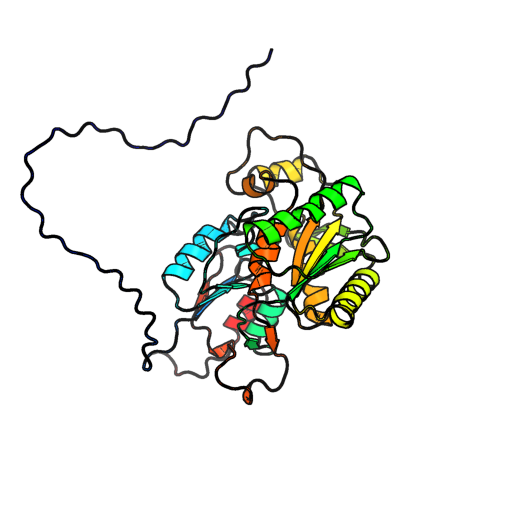OM 621 C C . ASN A 1 86 ? -5.883 0.845 -2.475 1.00 94.00 86 ASN A C 1
ATOM 623 O O . ASN A 1 86 ? -6.238 1.219 -3.584 1.00 94.00 86 ASN A O 1
ATOM 627 N N . VAL A 1 87 ? -6.480 1.314 -1.375 1.00 96.12 87 VAL A N 1
ATOM 628 C CA . VAL A 1 87 ? -7.507 2.373 -1.407 1.00 96.12 87 VAL A CA 1
ATOM 629 C C . VAL A 1 87 ? -6.901 3.770 -1.278 1.00 96.12 87 VAL A C 1
ATOM 631 O O . VAL A 1 87 ? -7.403 4.729 -1.867 1.00 96.12 87 VAL A O 1
ATOM 634 N N . LEU A 1 88 ? -5.874 3.903 -0.439 1.00 96.88 88 LEU A N 1
ATOM 635 C CA . LEU A 1 88 ? -5.360 5.195 0.019 1.00 96.88 88 LEU A CA 1
ATOM 636 C C . LEU A 1 88 ? -4.189 5.716 -0.825 1.00 96.88 88 LEU A C 1
ATOM 638 O O . LEU A 1 88 ? -3.929 6.921 -0.830 1.00 96.88 88 LEU A O 1
ATOM 642 N N . ASN A 1 89 ? -3.510 4.824 -1.542 1.00 95.94 89 ASN A N 1
ATOM 643 C CA . ASN A 1 89 ? -2.356 5.132 -2.368 1.00 95.94 89 ASN A CA 1
ATOM 644 C C . ASN A 1 89 ? -2.769 5.512 -3.786 1.00 95.94 89 ASN A C 1
ATOM 646 O O . ASN A 1 89 ? -3.610 4.864 -4.401 1.00 95.94 89 ASN A O 1
ATOM 650 N N . ALA A 1 90 ? -2.140 6.562 -4.307 1.00 95.06 90 ALA A N 1
ATOM 651 C CA . ALA A 1 90 ? -2.363 7.073 -5.654 1.00 95.06 90 ALA A CA 1
ATOM 652 C C . ALA A 1 90 ? -1.027 7.523 -6.274 1.00 95.06 90 ALA A C 1
ATOM 654 O O . ALA A 1 90 ? -0.877 8.665 -6.709 1.00 95.06 90 ALA A O 1
ATOM 655 N N . ALA A 1 91 ? -0.028 6.634 -6.250 1.00 93.25 91 ALA A N 1
ATOM 656 C CA . ALA A 1 91 ? 1.348 6.905 -6.668 1.00 93.25 91 ALA A CA 1
ATOM 657 C C . ALA A 1 91 ? 1.967 8.125 -5.946 1.00 93.25 91 ALA A C 1
ATOM 659 O O . ALA A 1 91 ? 2.206 8.083 -4.737 1.00 93.25 91 ALA A O 1
ATOM 660 N N . MET A 1 92 ? 2.231 9.233 -6.644 1.00 92.44 92 MET A N 1
ATOM 661 C CA . MET A 1 92 ? 2.720 10.456 -5.989 1.00 92.44 92 MET A CA 1
ATOM 662 C C . MET A 1 92 ? 1.629 11.254 -5.267 1.00 92.44 92 MET A C 1
ATOM 664 O O . MET A 1 92 ? 1.935 12.187 -4.521 1.00 92.44 92 MET A O 1
ATOM 668 N N . LEU A 1 93 ? 0.360 10.929 -5.497 1.00 94.00 93 LEU A N 1
ATOM 669 C CA . LEU A 1 93 ? -0.772 11.625 -4.912 1.00 94.00 93 LEU A CA 1
ATOM 670 C C . LEU A 1 93 ? -1.197 10.935 -3.616 1.00 94.00 93 LEU A C 1
ATOM 672 O O . LEU A 1 93 ? -1.272 9.714 -3.521 1.00 94.00 93 LEU A O 1
ATOM 676 N N . TYR A 1 94 ? -1.524 11.734 -2.610 1.00 93.62 94 TYR A N 1
ATOM 677 C CA . TYR A 1 94 ? -2.179 11.277 -1.392 1.00 93.62 94 TYR A CA 1
ATOM 678 C C . TYR A 1 94 ? -3.050 12.405 -0.848 1.00 93.62 94 TYR A C 1
ATOM 680 O O . TYR A 1 94 ? -2.859 13.577 -1.186 1.00 93.62 94 TYR A O 1
ATOM 688 N N . TRP A 1 95 ? -4.022 12.062 -0.005 1.00 94.69 95 TRP A N 1
ATOM 689 C CA . TRP A 1 95 ? -4.893 13.049 0.624 1.00 94.69 95 TRP A CA 1
ATOM 690 C C . TRP A 1 95 ? -4.849 12.907 2.148 1.00 94.69 95 TRP A C 1
ATOM 692 O O . TRP A 1 95 ? -5.237 11.855 2.657 1.00 94.69 95 TRP A O 1
ATOM 702 N N . PRO A 1 96 ? -4.425 13.944 2.895 1.00 91.38 96 PRO A N 1
ATOM 703 C CA . PRO A 1 96 ? -4.438 13.904 4.352 1.00 91.38 96 PRO A CA 1
ATOM 704 C C . PRO A 1 96 ? -5.865 13.740 4.889 1.00 91.38 96 PRO A C 1
ATOM 706 O O . PRO A 1 96 ? -6.734 14.580 4.639 1.00 91.38 96 PRO A O 1
ATOM 709 N N . MET A 1 97 ? -6.102 12.668 5.642 1.00 95.62 97 MET A N 1
ATOM 710 C CA . MET A 1 97 ? -7.368 12.409 6.328 1.00 95.62 97 MET A CA 1
ATOM 711 C C . MET A 1 97 ? -7.080 12.043 7.791 1.00 95.62 97 MET A C 1
ATOM 713 O O . MET A 1 97 ? -6.576 10.953 8.050 1.00 95.62 97 MET A O 1
ATOM 717 N N . PRO A 1 98 ? -7.354 12.942 8.755 1.00 93.81 98 PRO A N 1
ATOM 718 C CA . PRO A 1 98 ? -6.913 12.770 10.143 1.00 93.81 98 PRO A CA 1
ATOM 719 C C . PRO A 1 98 ? -7.648 11.655 10.900 1.00 93.81 98 PRO A C 1
ATOM 721 O O . PRO A 1 98 ? -7.183 11.228 11.950 1.00 93.81 98 PRO A O 1
ATOM 724 N N . ASN A 1 99 ? -8.792 11.197 10.391 1.00 97.06 99 ASN A N 1
ATOM 725 C CA . ASN A 1 99 ? -9.620 10.146 10.979 1.00 97.06 99 ASN A CA 1
ATOM 726 C C . ASN A 1 99 ? -9.551 8.821 10.200 1.00 97.06 99 ASN A C 1
ATOM 728 O O . ASN A 1 99 ? -10.475 8.013 10.287 1.00 97.06 99 ASN A O 1
ATOM 732 N N . VAL A 1 100 ? -8.490 8.607 9.414 1.00 98.19 100 VAL A N 1
ATOM 733 C CA . VAL A 1 100 ? -8.293 7.379 8.634 1.00 98.19 100 VAL A CA 1
ATOM 734 C C . VAL A 1 100 ? -7.100 6.596 9.170 1.00 98.19 100 VAL A C 1
ATOM 736 O O . VAL A 1 100 ? -6.003 7.137 9.290 1.00 98.19 100 VAL A O 1
ATOM 739 N N . LEU A 1 101 ? -7.301 5.310 9.453 1.00 98.38 101 LEU A N 1
ATOM 740 C CA . LEU A 1 101 ? -6.242 4.373 9.808 1.00 98.38 101 LEU A CA 1
ATOM 741 C C . LEU A 1 101 ? -5.777 3.609 8.568 1.00 98.38 101 LEU A C 1
ATOM 743 O O . LEU A 1 101 ? -6.572 2.927 7.923 1.00 98.38 101 LEU A O 1
ATOM 747 N N . TYR A 1 102 ? -4.483 3.721 8.266 1.00 98.50 102 TYR A N 1
ATOM 748 C CA . TYR A 1 102 ? -3.809 3.054 7.152 1.00 98.50 102 TYR A CA 1
ATOM 749 C C . TYR A 1 102 ? -3.301 1.673 7.590 1.00 98.50 102 TYR A C 1
ATOM 751 O O . TYR A 1 102 ? -2.281 1.568 8.268 1.00 98.50 102 TYR A O 1
ATOM 759 N N . VAL A 1 103 ? -4.019 0.608 7.243 1.00 98.56 103 VAL A N 1
ATOM 760 C CA . VAL A 1 103 ? -3.760 -0.762 7.712 1.00 98.56 103 VAL A CA 1
ATOM 761 C C . VAL A 1 103 ? -3.408 -1.653 6.531 1.00 98.56 103 VAL A C 1
ATOM 763 O O . VAL A 1 103 ? -4.129 -1.686 5.545 1.00 98.56 103 VAL A O 1
ATOM 766 N N . GLU A 1 104 ? -2.296 -2.376 6.607 1.00 98.19 104 GLU A N 1
ATOM 767 C CA . GLU A 1 104 ? -1.903 -3.326 5.564 1.00 98.19 104 GLU A CA 1
ATOM 768 C C . GLU A 1 104 ? -2.944 -4.460 5.421 1.00 98.19 104 GLU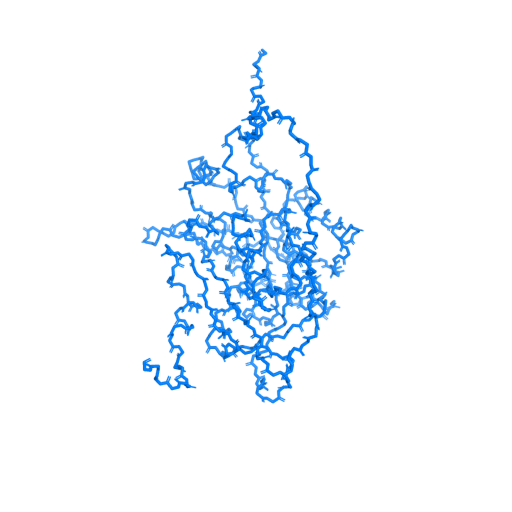 A C 1
ATOM 770 O O . GLU A 1 104 ? -3.645 -4.778 6.380 1.00 98.19 104 GLU A O 1
ATOM 775 N N . GLY A 1 105 ? -3.094 -5.033 4.220 1.00 96.62 105 GLY A N 1
ATOM 776 C CA . GLY A 1 105 ? -4.179 -5.971 3.903 1.00 96.62 105 GLY A CA 1
ATOM 777 C C . GLY A 1 105 ? -4.219 -7.209 4.804 1.00 96.62 105 GLY A C 1
ATOM 778 O O . GLY A 1 105 ? -5.262 -7.512 5.377 1.00 96.62 105 GLY A O 1
ATOM 779 N N . TYR A 1 106 ? -3.084 -7.872 5.024 1.00 97.31 106 TYR A N 1
ATOM 780 C CA . TYR A 1 106 ? -3.023 -9.013 5.937 1.00 97.31 106 TYR A CA 1
ATOM 781 C C . TYR A 1 106 ? -3.285 -8.616 7.390 1.00 97.31 106 TYR A C 1
ATOM 783 O O . TYR A 1 106 ? -4.012 -9.315 8.101 1.00 97.31 106 TYR A O 1
ATOM 791 N N . ALA A 1 107 ? -2.742 -7.483 7.845 1.00 98.06 107 ALA A N 1
ATOM 792 C CA . ALA A 1 107 ? -3.065 -6.956 9.171 1.00 98.06 107 ALA A CA 1
ATOM 793 C C . ALA A 1 107 ? -4.569 -6.680 9.325 1.00 98.06 107 ALA A C 1
ATOM 795 O O . ALA A 1 107 ? -5.138 -6.944 10.386 1.00 98.06 107 ALA A O 1
ATOM 796 N N . LEU A 1 108 ? -5.217 -6.179 8.270 1.00 98.06 108 LEU A N 1
ATOM 797 C CA . LEU A 1 108 ? -6.653 -5.932 8.234 1.00 98.06 108 LEU A CA 1
ATOM 798 C C . LEU A 1 108 ? -7.448 -7.239 8.325 1.00 98.06 108 LEU A C 1
ATOM 800 O O . LEU A 1 108 ? -8.422 -7.291 9.074 1.00 98.06 108 LEU A O 1
ATOM 804 N N . ASP A 1 109 ? -7.003 -8.299 7.649 1.00 97.25 109 ASP A N 1
ATOM 805 C CA . ASP A 1 109 ? -7.610 -9.629 7.754 1.00 97.25 109 ASP A CA 1
ATOM 806 C C . ASP A 1 109 ? -7.482 -10.184 9.181 1.00 97.25 109 ASP A C 1
ATOM 808 O O . ASP A 1 109 ? -8.47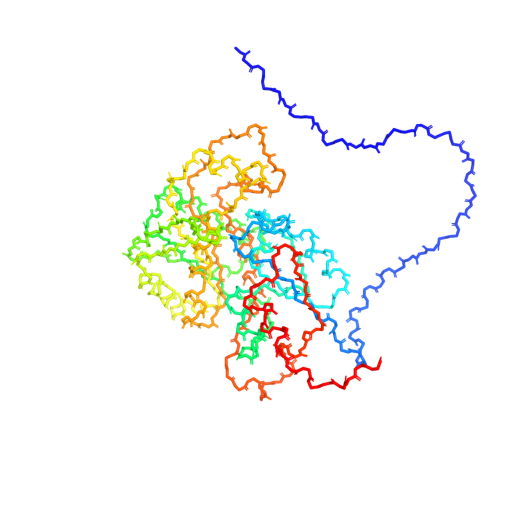5 -10.593 9.787 1.00 97.25 109 ASP A O 1
ATOM 812 N N . ARG A 1 110 ? -6.281 -10.128 9.780 1.00 97.25 110 ARG A N 1
ATOM 813 C CA . ARG A 1 110 ? -6.062 -10.578 11.170 1.00 97.25 110 ARG A CA 1
ATOM 814 C C . ARG A 1 110 ? -6.860 -9.748 12.181 1.00 97.25 110 ARG A C 1
ATOM 816 O O . ARG A 1 110 ? -7.343 -10.282 13.184 1.00 97.25 110 ARG A O 1
ATOM 823 N N . PHE A 1 111 ? -7.015 -8.450 11.927 1.00 97.12 111 PHE A N 1
ATOM 824 C CA . PHE A 1 111 ? -7.887 -7.573 12.703 1.00 97.12 111 PHE A CA 1
ATOM 825 C C . PHE A 1 111 ? -9.351 -8.006 12.577 1.00 97.12 111 PHE A C 1
ATOM 827 O O . PHE A 1 111 ? -10.002 -8.209 13.600 1.00 97.12 111 PHE A O 1
ATOM 834 N N . ALA A 1 112 ? -9.854 -8.225 11.359 1.00 97.06 112 ALA A N 1
ATOM 835 C CA . ALA A 1 112 ? -11.228 -8.655 11.094 1.00 97.06 112 ALA A CA 1
ATOM 836 C C . ALA A 1 112 ? -11.572 -9.987 11.786 1.00 97.06 112 ALA A C 1
ATOM 838 O O . ALA A 1 112 ? -12.631 -10.126 12.408 1.00 97.06 112 ALA A O 1
ATOM 839 N N . GLU A 1 113 ? -10.634 -10.936 11.779 1.00 95.44 113 GLU A N 1
ATOM 840 C CA . GLU A 1 113 ? -10.728 -12.207 12.510 1.00 95.44 113 GLU A CA 1
ATOM 841 C C . GLU A 1 113 ? -10.754 -12.028 14.042 1.00 95.44 113 GLU A C 1
ATOM 843 O O . GLU A 1 113 ? -11.122 -12.940 14.781 1.00 95.44 113 GLU A O 1
ATOM 848 N N . GLY A 1 114 ? -10.408 -10.842 14.552 1.00 93.62 114 GLY A N 1
ATOM 849 C CA . GLY A 1 114 ? -10.287 -10.556 15.980 1.00 93.62 114 GLY A CA 1
ATOM 850 C C . GLY A 1 114 ? -9.006 -11.079 16.617 1.00 93.62 114 GLY A C 1
ATOM 851 O O . GLY A 1 114 ? -8.936 -11.138 17.843 1.00 93.62 114 GLY A O 1
ATOM 852 N N . LEU A 1 115 ? -8.017 -11.471 15.811 1.00 94.00 115 LEU A N 1
ATOM 853 C CA . LEU A 1 115 ? -6.726 -11.933 16.307 1.00 94.00 115 LEU A CA 1
ATOM 854 C C . LEU A 1 115 ? -5.825 -10.761 16.686 1.00 94.00 115 LEU A C 1
ATOM 856 O O . LEU A 1 115 ? -5.026 -10.892 17.610 1.00 94.00 115 LEU A O 1
ATOM 860 N N . TRP A 1 116 ? -5.927 -9.640 15.967 1.00 95.50 116 TRP A N 1
ATOM 861 C CA . TRP A 1 116 ? -5.109 -8.447 16.184 1.00 95.50 116 TRP A CA 1
ATOM 862 C C . TRP A 1 116 ? -5.970 -7.249 16.601 1.00 95.50 116 TRP A C 1
ATOM 864 O O . TRP A 1 116 ? -7.132 -7.134 16.207 1.00 95.50 116 TRP A O 1
ATOM 874 N N . ALA A 1 117 ? -5.379 -6.333 17.366 1.00 95.81 117 ALA A N 1
ATOM 875 C CA . ALA A 1 117 ? -5.922 -5.002 17.627 1.00 95.81 117 ALA A CA 1
ATOM 876 C C . ALA A 1 117 ? -5.057 -3.929 16.954 1.00 95.81 117 ALA A C 1
ATOM 878 O O . ALA A 1 117 ? -3.856 -4.124 16.749 1.00 95.81 117 ALA A O 1
ATOM 879 N N . LEU A 1 118 ? -5.664 -2.789 16.628 1.00 96.69 118 LEU A N 1
ATOM 880 C CA . LEU A 1 118 ? -4.976 -1.646 16.030 1.00 96.69 118 LEU A CA 1
ATOM 881 C C . LEU A 1 118 ? -4.727 -0.591 17.101 1.00 96.69 118 LEU A C 1
ATOM 883 O O . LEU A 1 118 ? -5.659 -0.153 17.768 1.00 96.69 118 LEU A O 1
ATOM 887 N N . GLN A 1 119 ? -3.487 -0.150 17.257 1.00 95.75 119 GLN A N 1
ATOM 888 C CA . GLN A 1 119 ? -3.124 0.931 18.164 1.00 95.75 119 GLN A CA 1
ATOM 889 C C . GLN A 1 119 ? -2.794 2.187 17.349 1.00 95.75 119 GLN A C 1
ATOM 891 O O . GLN A 1 119 ? -1.721 2.245 16.744 1.00 95.75 119 GLN A O 1
ATOM 896 N N . PRO A 1 120 ? -3.686 3.195 17.305 1.00 95.50 120 PRO A N 1
ATOM 897 C CA . PRO A 1 120 ? -3.380 4.471 16.675 1.00 95.50 120 PRO A CA 1
ATOM 898 C C . PRO A 1 120 ? -2.121 5.102 17.271 1.00 95.50 120 PRO A C 1
ATOM 900 O O . PRO A 1 120 ? -1.865 5.018 18.473 1.00 95.50 120 PRO A O 1
ATOM 903 N N . VAL A 1 121 ? -1.347 5.769 16.423 1.00 95.19 121 VAL A N 1
ATOM 904 C CA . VAL A 1 121 ? -0.106 6.444 16.807 1.00 95.19 121 VAL A CA 1
ATOM 905 C C . VAL A 1 121 ? -0.123 7.884 16.332 1.00 95.19 121 VAL A C 1
ATOM 907 O O . VAL A 1 121 ? -0.787 8.227 15.358 1.00 95.19 121 VAL A O 1
ATOM 910 N N . HIS A 1 122 ? 0.641 8.738 17.010 1.00 93.19 122 HIS A N 1
ATOM 911 C CA . HIS A 1 122 ? 0.853 10.100 16.532 1.00 93.19 122 HIS A CA 1
ATOM 912 C C . HIS A 1 122 ? 1.775 10.131 15.309 1.00 93.19 122 HIS A C 1
ATOM 914 O O . HIS A 1 122 ? 1.496 10.838 14.346 1.00 93.19 122 HIS A O 1
ATOM 920 N N . GLN A 1 123 ? 2.879 9.380 15.366 1.00 96.25 123 GLN A N 1
ATOM 921 C CA . GLN A 1 123 ? 3.882 9.333 14.311 1.00 96.25 123 GLN A CA 1
ATOM 922 C C . GLN A 1 123 ? 4.733 8.060 14.427 1.00 96.25 123 GLN A C 1
ATOM 924 O O . GLN A 1 123 ? 5.178 7.706 15.521 1.00 96.25 123 GLN A O 1
ATOM 929 N N . ASN A 1 124 ? 4.982 7.396 13.301 1.00 98.19 124 ASN A N 1
ATOM 930 C CA . ASN A 1 124 ? 5.914 6.276 13.183 1.00 98.19 124 ASN A CA 1
ATOM 931 C C . ASN A 1 124 ? 7.331 6.743 12.833 1.00 98.19 124 ASN A C 1
ATOM 933 O O . ASN A 1 124 ? 7.548 7.861 12.384 1.00 98.19 124 ASN A O 1
ATOM 937 N N . LYS A 1 125 ? 8.299 5.848 12.995 1.00 98.31 125 LYS A N 1
ATOM 938 C CA . LYS A 1 125 ? 9.647 5.922 12.435 1.00 98.31 125 LYS A CA 1
ATOM 939 C C . LYS A 1 125 ? 9.695 4.985 11.238 1.00 98.31 125 LYS A C 1
ATOM 941 O O . LYS A 1 125 ? 9.679 3.767 11.420 1.00 98.31 125 LYS A O 1
ATOM 946 N N . VAL A 1 126 ? 9.723 5.547 10.034 1.00 98.62 126 VAL A N 1
ATOM 947 C CA . VAL A 1 126 ? 9.614 4.765 8.799 1.00 98.62 126 VAL A CA 1
ATOM 948 C C . VAL A 1 126 ? 11.007 4.421 8.275 1.00 98.62 126 VAL A C 1
ATOM 950 O O . VAL A 1 126 ? 11.818 5.315 8.033 1.00 98.62 126 VAL A O 1
ATOM 953 N N . GLY A 1 127 ? 11.286 3.131 8.103 1.00 98.44 127 GLY A N 1
ATOM 954 C CA . GLY A 1 127 ? 12.471 2.624 7.411 1.00 98.44 127 GLY A CA 1
ATOM 955 C C . GLY A 1 127 ? 12.170 2.295 5.951 1.00 98.44 127 GLY A C 1
ATOM 956 O O . GLY A 1 127 ? 11.066 1.851 5.637 1.00 98.44 127 GLY A O 1
ATOM 957 N N . LEU A 1 128 ? 13.141 2.499 5.061 1.00 98.56 128 LEU A N 1
ATOM 958 C CA . LEU A 1 128 ? 13.015 2.199 3.633 1.00 98.56 128 LEU A CA 1
ATOM 959 C C . LEU A 1 128 ? 13.909 1.015 3.241 1.00 98.56 128 LEU A C 1
ATOM 961 O O . LEU A 1 128 ? 15.121 1.054 3.429 1.00 98.56 128 LEU A O 1
ATOM 965 N N . VAL A 1 129 ? 13.334 -0.030 2.656 1.00 98.81 129 VAL A N 1
ATOM 966 C CA . VAL A 1 129 ? 14.092 -1.139 2.064 1.00 98.81 129 VAL A CA 1
ATOM 967 C C . VAL A 1 129 ? 14.069 -0.997 0.550 1.00 98.81 129 VAL A C 1
ATOM 969 O O . VAL A 1 129 ? 12.997 -0.947 -0.047 1.00 98.81 129 VAL A O 1
ATOM 972 N N . LEU A 1 130 ? 15.246 -0.954 -0.068 1.00 98.75 130 LEU A N 1
ATOM 973 C CA . LEU A 1 130 ? 15.408 -0.950 -1.519 1.00 98.75 130 LEU A CA 1
ATOM 974 C C . LEU A 1 130 ? 15.916 -2.315 -1.993 1.00 98.75 130 LEU A C 1
ATOM 976 O O . LEU A 1 130 ? 16.870 -2.879 -1.449 1.00 98.75 130 LEU A O 1
ATOM 980 N N . ASP A 1 131 ? 15.294 -2.850 -3.031 1.00 98.75 131 ASP A N 1
ATOM 981 C CA . ASP A 1 131 ? 15.763 -4.053 -3.704 1.00 98.75 131 ASP A CA 1
ATOM 982 C C . ASP A 1 131 ? 17.114 -3.804 -4.406 1.00 98.75 131 ASP A C 1
ATOM 984 O O . ASP A 1 131 ? 17.303 -2.816 -5.120 1.00 98.75 131 ASP A O 1
ATOM 988 N N . ALA A 1 132 ? 18.076 -4.706 -4.203 1.00 98.56 132 ALA A N 1
ATOM 989 C CA . ALA A 1 132 ? 19.381 -4.667 -4.851 1.00 98.56 132 ALA A CA 1
ATOM 990 C C . ALA A 1 132 ? 19.287 -4.817 -6.371 1.00 98.56 132 ALA A C 1
ATOM 992 O O . ALA A 1 132 ? 20.203 -4.386 -7.070 1.00 98.56 132 ALA A O 1
ATOM 993 N N . GLY A 1 133 ? 18.190 -5.399 -6.868 1.00 98.12 133 GLY A N 1
ATOM 994 C CA . GLY A 1 133 ? 17.874 -5.494 -8.289 1.00 98.12 133 GLY A CA 1
ATOM 995 C C . GLY A 1 133 ? 17.554 -4.153 -8.951 1.00 98.12 133 GLY A C 1
ATOM 996 O O . GLY A 1 133 ? 17.608 -4.074 -10.172 1.00 98.12 133 GLY A O 1
ATOM 997 N N . ILE A 1 134 ? 17.259 -3.096 -8.182 1.00 98.31 134 ILE A N 1
ATOM 998 C CA . ILE A 1 134 ? 16.990 -1.763 -8.734 1.00 98.31 134 ILE A CA 1
ATOM 999 C C . ILE A 1 134 ? 18.291 -1.176 -9.287 1.00 98.31 134 ILE A C 1
ATOM 1001 O O . ILE A 1 134 ? 19.274 -1.018 -8.551 1.00 98.31 134 ILE A O 1
ATOM 1005 N N . GLU A 1 135 ? 18.267 -0.801 -10.563 1.00 97.31 135 GLU A N 1
ATOM 1006 C CA . GLU A 1 135 ? 19.358 -0.147 -11.274 1.00 97.31 135 GLU A CA 1
ATOM 1007 C C . GLU A 1 135 ? 19.741 1.183 -10.615 1.00 97.31 135 GLU A C 1
ATOM 1009 O O . GLU A 1 135 ? 18.917 1.858 -9.997 1.00 97.31 135 GLU A O 1
ATOM 1014 N N . GLU A 1 136 ? 21.001 1.595 -10.763 1.00 96.19 136 GLU A N 1
ATOM 1015 C CA . GLU A 1 136 ? 21.553 2.755 -10.053 1.00 96.19 136 GLU A CA 1
ATOM 1016 C C . GLU A 1 136 ? 20.752 4.047 -10.282 1.00 96.19 136 GLU A C 1
ATOM 1018 O O . GLU A 1 136 ? 20.376 4.714 -9.317 1.00 96.19 136 GLU A O 1
ATOM 1023 N N . GLU A 1 137 ? 20.418 4.379 -11.534 1.00 95.44 137 GLU A N 1
ATOM 1024 C CA . GLU A 1 137 ? 19.638 5.585 -11.838 1.00 95.44 137 GLU A CA 1
ATOM 1025 C C . GLU A 1 137 ? 18.235 5.523 -11.216 1.00 95.44 137 GLU A C 1
ATOM 1027 O O . GLU A 1 137 ? 17.779 6.483 -10.587 1.00 95.44 137 GLU A O 1
ATOM 1032 N N . LEU A 1 138 ? 17.555 4.380 -11.346 1.00 95.81 138 LEU A N 1
ATOM 1033 C CA . LEU A 1 138 ? 16.212 4.191 -10.806 1.00 95.81 138 LEU A CA 1
ATOM 1034 C C . LEU A 1 138 ? 16.221 4.248 -9.273 1.00 95.81 138 LEU A C 1
ATOM 1036 O O . LEU A 1 138 ? 15.323 4.833 -8.662 1.00 95.81 138 LEU A O 1
ATOM 1040 N N . ARG A 1 139 ? 17.274 3.726 -8.642 1.00 97.06 139 ARG A N 1
ATOM 1041 C CA . ARG A 1 139 ? 17.494 3.808 -7.197 1.00 97.06 139 ARG A CA 1
ATOM 1042 C C . ARG A 1 139 ? 17.691 5.250 -6.745 1.00 97.06 139 ARG A C 1
ATOM 1044 O O . ARG A 1 139 ? 17.058 5.668 -5.778 1.00 97.06 139 ARG A O 1
ATOM 1051 N N . ILE A 1 140 ? 18.507 6.031 -7.458 1.00 96.12 140 ILE A N 1
ATOM 1052 C CA . ILE A 1 140 ? 18.708 7.459 -7.168 1.00 96.12 140 ILE A CA 1
ATOM 1053 C C . ILE A 1 140 ? 17.381 8.217 -7.260 1.00 96.12 140 ILE A C 1
ATOM 1055 O O . ILE A 1 140 ? 17.108 9.046 -6.390 1.00 96.12 140 ILE A O 1
ATOM 1059 N N . ARG A 1 141 ? 16.534 7.914 -8.255 1.00 94.75 141 ARG A N 1
ATOM 1060 C CA . ARG A 1 141 ? 15.187 8.502 -8.383 1.00 94.75 141 ARG A CA 1
ATOM 1061 C C . ARG A 1 141 ? 14.301 8.184 -7.178 1.00 94.75 141 ARG A C 1
ATOM 1063 O O . ARG A 1 141 ? 13.665 9.094 -6.657 1.00 94.75 141 ARG A O 1
ATOM 1070 N N . HIS A 1 142 ? 14.308 6.942 -6.692 1.00 95.69 142 HIS A N 1
ATOM 1071 C CA . HIS A 1 142 ? 13.566 6.558 -5.484 1.00 95.69 142 HIS A CA 1
ATOM 1072 C C . HIS A 1 142 ? 14.096 7.251 -4.224 1.00 95.69 142 HIS A C 1
ATOM 1074 O O . HIS A 1 142 ? 13.311 7.689 -3.388 1.00 95.69 142 HIS A O 1
ATOM 1080 N N . LEU A 1 143 ? 15.414 7.430 -4.105 1.00 95.75 143 LEU A N 1
ATOM 1081 C CA . LEU A 1 143 ? 16.026 8.149 -2.982 1.00 95.75 143 LEU A CA 1
ATOM 1082 C C . LEU A 1 143 ? 15.683 9.648 -2.959 1.00 95.75 143 LEU A C 1
ATOM 1084 O O . LEU A 1 143 ? 15.729 10.260 -1.896 1.00 95.75 143 LEU A O 1
ATOM 1088 N N . GLN A 1 144 ? 15.233 10.238 -4.076 1.00 95.31 144 GLN A N 1
ATOM 1089 C CA . GLN A 1 144 ? 14.720 11.620 -4.080 1.00 95.31 144 GLN A CA 1
ATOM 1090 C C . GLN A 1 144 ? 13.444 11.795 -3.246 1.00 95.31 144 GLN A C 1
ATOM 1092 O O . GLN A 1 144 ? 12.978 12.919 -3.052 1.00 95.31 144 GLN A O 1
ATOM 1097 N N . VAL A 1 145 ? 12.893 10.709 -2.695 1.00 92.69 145 VAL A N 1
ATOM 1098 C CA . VAL A 1 145 ? 11.817 10.761 -1.708 1.00 92.69 145 VAL A CA 1
ATOM 1099 C C . VAL A 1 145 ? 12.190 11.524 -0.431 1.00 92.69 145 VAL A C 1
ATOM 1101 O O . VAL A 1 145 ? 11.299 11.896 0.334 1.00 92.69 145 VAL A O 1
ATOM 1104 N N . ASP A 1 146 ? 13.465 11.874 -0.244 1.00 93.31 146 ASP A N 1
ATOM 1105 C CA . ASP A 1 146 ? 13.908 12.918 0.688 1.00 93.31 146 ASP A CA 1
ATOM 1106 C C . ASP A 1 146 ? 13.103 14.224 0.561 1.00 93.31 146 ASP A C 1
ATOM 1108 O O . ASP A 1 146 ? 12.876 14.914 1.559 1.00 93.31 146 ASP A O 1
ATOM 1112 N N . ALA A 1 147 ? 12.571 14.531 -0.627 1.00 95.19 147 ALA A N 1
ATOM 1113 C CA . ALA A 1 147 ? 11.638 15.636 -0.831 1.00 95.19 147 ALA A CA 1
ATOM 1114 C C . ALA A 1 147 ? 10.412 15.559 0.098 1.00 95.19 147 ALA A C 1
ATOM 1116 O O . ALA A 1 147 ? 9.932 16.582 0.576 1.00 95.19 147 ALA A O 1
ATOM 1117 N N . THR A 1 148 ? 9.924 14.361 0.429 1.00 95.19 148 THR A N 1
ATOM 1118 C CA . THR A 1 148 ? 8.799 14.193 1.361 1.00 95.19 148 THR A CA 1
ATOM 1119 C C . THR A 1 148 ? 9.187 14.524 2.805 1.00 95.19 148 THR A C 1
ATOM 1121 O O . THR A 1 148 ? 8.377 15.076 3.548 1.00 95.19 148 THR A O 1
ATOM 1124 N N . ARG A 1 149 ? 10.445 14.296 3.205 1.00 94.88 149 ARG A N 1
ATOM 1125 C CA . ARG A 1 149 ? 10.961 14.768 4.501 1.00 94.88 149 ARG A CA 1
ATOM 1126 C C . ARG A 1 149 ? 10.999 16.292 4.521 1.00 94.88 149 ARG A C 1
ATOM 1128 O O . ARG A 1 149 ? 10.498 16.905 5.457 1.00 94.88 149 ARG A O 1
ATOM 1135 N N . ALA A 1 150 ? 11.556 16.893 3.470 1.00 96.50 150 ALA A N 1
ATOM 1136 C CA . ALA A 1 150 ? 11.771 18.335 3.384 1.00 96.50 150 ALA A CA 1
ATOM 1137 C C . ALA A 1 150 ? 10.470 19.140 3.227 1.00 96.50 150 ALA A C 1
ATOM 1139 O O . ALA A 1 150 ? 10.330 20.206 3.820 1.00 96.50 150 ALA A O 1
ATOM 1140 N N . SER A 1 151 ? 9.525 18.651 2.422 1.00 95.44 151 SER A N 1
ATOM 1141 C CA . SER A 1 151 ? 8.306 19.386 2.066 1.00 95.44 151 SER A CA 1
ATOM 1142 C C . SER A 1 151 ? 7.086 18.989 2.889 1.00 95.44 151 SER A C 1
ATOM 1144 O O . SER A 1 151 ? 6.214 19.827 3.105 1.00 95.44 151 SER A O 1
ATOM 1146 N N . LEU A 1 152 ? 7.006 17.732 3.335 1.00 95.06 152 LEU A N 1
ATOM 1147 C CA . LEU A 1 152 ? 5.831 17.190 4.030 1.00 95.06 152 LEU A CA 1
ATOM 1148 C C . LEU A 1 152 ? 6.120 16.838 5.497 1.00 95.06 152 LEU A C 1
ATOM 1150 O O . LEU A 1 152 ? 5.189 16.564 6.248 1.00 95.06 152 LEU A O 1
ATOM 1154 N N . GLY A 1 153 ? 7.391 16.843 5.916 1.00 95.88 153 GLY A N 1
ATOM 1155 C CA . GLY A 1 153 ? 7.790 16.508 7.283 1.00 95.88 153 GLY A CA 1
ATOM 1156 C C . GLY A 1 153 ? 7.668 15.019 7.618 1.00 95.88 153 GLY A C 1
ATOM 1157 O O . GLY A 1 153 ? 7.506 14.677 8.790 1.00 95.88 153 GLY A O 1
ATOM 1158 N N . LEU A 1 154 ? 7.710 14.128 6.618 1.00 96.44 154 LEU A N 1
ATOM 1159 C CA . LEU A 1 154 ? 7.529 12.694 6.860 1.00 96.44 154 LEU A CA 1
ATOM 1160 C C . LEU A 1 154 ? 8.715 12.074 7.633 1.00 96.44 154 LEU A C 1
ATOM 1162 O O . LEU A 1 154 ? 9.879 12.393 7.358 1.00 96.44 154 LEU A O 1
ATOM 1166 N N . PRO A 1 155 ? 8.448 11.141 8.568 1.00 95.75 155 PRO A N 1
ATOM 1167 C CA . PRO A 1 155 ? 9.422 10.635 9.536 1.00 95.75 155 PRO A CA 1
ATOM 1168 C C . PRO A 1 155 ? 10.251 9.455 9.000 1.00 95.75 155 PRO A C 1
ATOM 1170 O O . PRO A 1 155 ? 10.339 8.394 9.621 1.00 95.75 155 PRO A O 1
ATOM 1173 N N . ILE A 1 156 ? 10.861 9.627 7.829 1.00 96.31 156 ILE A N 1
ATOM 1174 C CA . ILE A 1 156 ? 11.770 8.625 7.252 1.00 96.31 156 ILE A CA 1
ATOM 1175 C C . ILE A 1 156 ? 13.083 8.643 8.042 1.00 96.31 156 ILE A C 1
ATOM 1177 O O . ILE A 1 156 ? 13.696 9.698 8.187 1.00 96.31 156 ILE A O 1
ATOM 1181 N N . VAL A 1 157 ? 13.522 7.518 8.590 1.00 94.44 157 VAL A N 1
ATOM 1182 C CA . VAL A 1 157 ? 14.708 7.488 9.462 1.00 94.44 157 VAL A CA 1
ATOM 1183 C C . VAL A 1 157 ? 15.959 7.101 8.690 1.00 94.44 157 VAL A C 1
ATOM 1185 O O . VAL A 1 157 ? 16.960 7.808 8.749 1.00 94.44 157 VAL A O 1
ATOM 1188 N N . GLU A 1 158 ? 15.893 5.992 7.964 1.00 94.12 158 GLU A N 1
ATOM 1189 C CA . GLU A 1 158 ? 17.033 5.387 7.284 1.00 94.12 158 GLU A CA 1
ATOM 1190 C C . GLU A 1 158 ? 16.536 4.501 6.141 1.00 94.12 158 GLU A C 1
ATOM 1192 O O . GLU A 1 158 ? 15.386 4.046 6.154 1.00 94.12 158 GLU A O 1
ATOM 1197 N N . TYR A 1 159 ? 17.407 4.248 5.164 1.00 97.31 159 TYR A N 1
ATOM 1198 C CA . TYR A 1 159 ? 17.186 3.216 4.166 1.00 97.31 159 TYR A CA 1
ATOM 1199 C C . TYR A 1 159 ? 18.292 2.162 4.206 1.00 97.31 159 TYR A C 1
ATOM 1201 O O . TYR A 1 159 ? 19.435 2.455 4.548 1.00 97.31 159 TYR A O 1
ATOM 1209 N N . THR A 1 160 ? 17.958 0.946 3.794 1.00 98.12 160 THR A N 1
ATOM 1210 C CA . THR A 1 160 ? 18.928 -0.113 3.515 1.00 98.12 160 THR A CA 1
ATOM 1211 C C . THR A 1 160 ? 18.665 -0.711 2.140 1.00 98.12 160 THR A C 1
ATOM 1213 O O . THR A 1 160 ? 17.563 -0.600 1.597 1.00 98.12 160 THR A O 1
ATOM 1216 N N . VAL A 1 161 ? 19.678 -1.358 1.575 1.00 98.69 161 VAL A N 1
ATOM 1217 C CA . VAL A 1 161 ? 19.547 -2.152 0.354 1.00 98.69 161 VAL A CA 1
ATOM 1218 C C . VAL A 1 161 ? 19.615 -3.621 0.748 1.00 98.69 161 VAL A C 1
ATOM 1220 O O . VAL A 1 161 ? 20.439 -4.011 1.575 1.00 98.69 161 VAL A O 1
ATOM 1223 N N . THR A 1 162 ? 18.733 -4.431 0.176 1.00 98.81 162 THR A N 1
ATOM 1224 C CA . THR A 1 162 ? 18.786 -5.896 0.308 1.00 98.81 162 THR A CA 1
ATOM 1225 C C . THR A 1 162 ? 20.151 -6.446 -0.128 1.00 98.81 162 THR A C 1
ATOM 1227 O O . THR A 1 162 ? 20.865 -5.837 -0.921 1.00 98.81 162 THR A O 1
ATOM 1230 N N . ASP A 1 163 ? 20.561 -7.593 0.415 1.00 98.44 163 ASP A N 1
ATOM 1231 C CA . ASP A 1 163 ? 21.868 -8.195 0.098 1.00 98.44 163 ASP A CA 1
ATOM 1232 C C . ASP A 1 163 ? 21.869 -9.012 -1.209 1.00 98.44 163 ASP A C 1
ATOM 1234 O O . ASP A 1 163 ? 22.924 -9.425 -1.692 1.00 98.44 163 ASP A O 1
ATOM 1238 N N . ALA A 1 164 ? 20.693 -9.231 -1.799 1.00 98.62 164 ALA A N 1
ATOM 1239 C CA . ALA A 1 164 ? 20.493 -9.872 -3.087 1.00 98.62 164 ALA A CA 1
ATOM 1240 C C . ALA A 1 164 ? 19.224 -9.326 -3.752 1.00 98.62 164 ALA A C 1
ATOM 1242 O O . ALA A 1 164 ? 18.292 -8.912 -3.069 1.00 98.62 164 ALA A O 1
ATOM 1243 N N . ALA A 1 165 ? 19.177 -9.363 -5.087 1.00 98.56 165 ALA A N 1
ATOM 1244 C CA . ALA A 1 165 ? 17.981 -8.966 -5.823 1.00 98.56 165 ALA A CA 1
ATOM 1245 C C . ALA A 1 165 ? 16.785 -9.852 -5.436 1.00 98.56 165 ALA A C 1
ATOM 1247 O O . ALA A 1 165 ? 16.926 -11.079 -5.377 1.00 98.56 165 ALA A O 1
ATOM 1248 N N . LEU A 1 166 ? 15.615 -9.247 -5.214 1.00 98.56 166 LEU A N 1
ATOM 1249 C CA . LEU A 1 166 ? 14.415 -9.979 -4.793 1.00 98.56 166 LEU A CA 1
ATOM 1250 C C . LEU A 1 166 ? 13.868 -10.899 -5.887 1.00 98.56 166 LEU A C 1
ATOM 1252 O O . LEU A 1 166 ? 13.268 -11.926 -5.559 1.00 98.56 166 LEU A O 1
ATOM 1256 N N . GLN A 1 167 ? 14.134 -10.555 -7.154 1.00 97.81 167 GLN A N 1
ATOM 1257 C CA . GLN A 1 167 ? 13.696 -11.286 -8.349 1.00 97.81 167 GLN A CA 1
ATOM 1258 C C . GLN A 1 167 ? 12.179 -11.501 -8.317 1.00 97.81 167 GLN A C 1
ATOM 1260 O O . GLN A 1 167 ? 11.686 -12.605 -8.078 1.00 97.81 167 GLN A O 1
ATOM 1265 N N . VAL A 1 168 ? 11.456 -10.393 -8.479 1.00 98.12 168 VAL A N 1
ATOM 1266 C CA . VAL A 1 168 ? 9.996 -10.367 -8.547 1.00 98.12 168 VAL A CA 1
ATOM 1267 C C . VAL A 1 168 ? 9.524 -11.104 -9.801 1.00 98.12 168 VAL A C 1
ATOM 1269 O O . VAL A 1 168 ? 10.012 -10.848 -10.898 1.00 98.12 168 VAL A O 1
ATOM 1272 N N . GLU A 1 169 ? 8.541 -11.981 -9.632 1.00 96.69 169 GLU A N 1
ATOM 1273 C CA . GLU A 1 169 ? 7.780 -12.613 -10.709 1.00 96.69 169 GLU A CA 1
ATOM 1274 C C . GLU A 1 169 ? 6.299 -12.282 -10.520 1.00 96.69 169 GLU A C 1
ATOM 1276 O O . GLU A 1 169 ? 5.783 -12.411 -9.407 1.00 96.69 169 GLU A O 1
ATOM 1281 N N . LYS A 1 170 ? 5.618 -11.895 -11.601 1.00 95.00 170 LYS A N 1
ATOM 1282 C CA . LYS A 1 170 ? 4.197 -11.518 -11.624 1.00 95.00 170 LYS A CA 1
ATOM 1283 C C . LYS A 1 170 ? 3.450 -12.282 -12.715 1.00 95.00 170 LYS A C 1
ATOM 1285 O O . LYS A 1 170 ? 4.030 -12.601 -13.749 1.00 95.00 170 LYS A O 1
ATOM 1290 N N . TRP A 1 171 ? 2.179 -12.600 -12.481 1.00 93.75 171 TRP A N 1
ATOM 1291 C CA . TRP A 1 171 ? 1.289 -13.206 -13.476 1.00 93.75 171 TRP A CA 1
ATOM 1292 C C . TRP A 1 171 ? -0.190 -13.016 -13.110 1.00 93.75 171 TRP A C 1
ATOM 1294 O O . TRP A 1 171 ? -0.534 -12.734 -11.963 1.00 93.75 171 TRP A O 1
ATOM 1304 N N . ILE A 1 172 ? -1.082 -13.221 -14.084 1.00 93.25 172 ILE A N 1
ATOM 1305 C CA . ILE A 1 172 ? -2.519 -13.396 -13.836 1.00 93.25 172 ILE A CA 1
ATOM 1306 C C . ILE A 1 172 ? -2.802 -14.874 -13.580 1.00 93.25 172 ILE A C 1
ATOM 1308 O O . ILE A 1 172 ? -2.411 -15.735 -14.372 1.00 93.25 172 ILE A O 1
ATOM 1312 N N . ASP A 1 173 ? -3.499 -15.190 -12.490 1.00 92.25 173 ASP A N 1
ATOM 1313 C CA . ASP A 1 173 ? -4.002 -16.544 -12.269 1.00 92.25 173 ASP A CA 1
ATOM 1314 C C . ASP A 1 173 ? -5.088 -16.858 -13.322 1.00 92.25 173 ASP A C 1
ATOM 1316 O O . ASP A 1 173 ? -6.127 -16.194 -13.358 1.00 92.25 173 ASP A O 1
ATOM 1320 N N . PRO A 1 174 ? -4.902 -17.883 -14.174 1.00 91.06 174 PRO A N 1
ATOM 1321 C CA . PRO A 1 174 ? -5.829 -18.181 -15.265 1.00 91.06 174 PRO A CA 1
ATOM 1322 C C . PRO A 1 174 ? -7.200 -18.688 -14.794 1.00 91.06 174 PRO A C 1
ATOM 1324 O O . PRO A 1 174 ? -8.140 -18.730 -15.585 1.00 91.06 174 PRO A O 1
ATOM 1327 N N . LYS A 1 175 ? -7.331 -19.119 -13.534 1.00 91.38 175 LYS A N 1
ATOM 1328 C CA . LYS A 1 175 ? -8.595 -19.584 -12.951 1.00 91.38 175 LYS A CA 1
ATOM 1329 C C . LYS A 1 175 ? -9.387 -18.443 -12.333 1.00 91.38 175 LYS A C 1
ATOM 1331 O O . LYS A 1 175 ? -10.606 -18.425 -12.476 1.00 91.38 175 LYS A O 1
ATOM 1336 N N . SER A 1 176 ? -8.720 -17.549 -11.605 1.00 88.75 176 SER A N 1
ATOM 1337 C CA . SER A 1 176 ? -9.391 -16.466 -10.874 1.00 88.75 176 SER A CA 1
ATOM 1338 C C . SER A 1 176 ? -9.411 -15.139 -11.635 1.00 88.75 176 SER A C 1
ATOM 1340 O O . SER A 1 176 ? -10.243 -14.291 -11.323 1.00 88.75 176 SER A O 1
ATOM 1342 N N . GLY A 1 177 ? -8.525 -14.953 -12.618 1.00 90.44 177 GLY A N 1
ATOM 1343 C CA . GLY A 1 177 ? -8.336 -13.689 -13.333 1.00 90.44 177 GLY A CA 1
ATOM 1344 C C . GLY A 1 177 ? -7.649 -12.602 -12.500 1.00 90.44 177 GLY A C 1
ATOM 1345 O O . GLY A 1 177 ? -7.613 -11.452 -12.925 1.00 90.44 177 GLY A O 1
ATOM 1346 N N . GLN A 1 178 ? -7.130 -12.947 -11.319 1.00 91.94 178 GLN A N 1
ATOM 1347 C CA . GLN A 1 178 ? -6.517 -12.000 -10.387 1.00 91.94 178 GLN A CA 1
ATOM 1348 C C . GLN A 1 178 ? -5.008 -11.909 -10.608 1.00 91.94 178 GLN A C 1
ATOM 1350 O O . GLN A 1 178 ? -4.371 -12.909 -10.954 1.00 91.94 178 GLN A O 1
ATOM 1355 N N . SER A 1 179 ? -4.425 -10.736 -10.363 1.00 93.69 179 SER A N 1
ATOM 1356 C CA . SER A 1 179 ? -2.970 -10.599 -10.346 1.00 93.69 179 SER A CA 1
ATOM 1357 C C . SER A 1 179 ? -2.367 -11.229 -9.098 1.00 93.69 179 SER A C 1
ATOM 1359 O O . SER A 1 179 ? -2.897 -11.146 -7.990 1.00 93.69 179 SER A O 1
ATOM 1361 N N . THR A 1 180 ? -1.243 -11.910 -9.284 1.00 93.94 180 THR A N 1
ATOM 1362 C CA . THR A 1 180 ? -0.510 -12.582 -8.217 1.00 93.94 180 THR A CA 1
ATOM 1363 C C . THR A 1 180 ? 0.964 -12.707 -8.594 1.00 93.94 180 THR A C 1
ATOM 1365 O O . THR A 1 180 ? 1.384 -12.332 -9.690 1.00 93.94 180 THR A O 1
ATOM 1368 N N . GLY A 1 181 ? 1.771 -13.230 -7.678 1.00 95.25 181 GLY A N 1
ATOM 1369 C CA . GLY A 1 181 ? 3.135 -13.601 -7.997 1.00 95.25 181 GLY A CA 1
ATOM 1370 C C . GLY A 1 181 ? 3.978 -13.940 -6.778 1.00 95.25 181 GLY A C 1
ATOM 1371 O O . GLY A 1 181 ? 3.458 -14.399 -5.758 1.00 95.25 181 GLY A O 1
ATOM 1372 N N . ARG A 1 182 ? 5.297 -13.762 -6.886 1.00 97.12 182 ARG A N 1
ATOM 1373 C CA . ARG A 1 182 ? 6.251 -14.100 -5.819 1.00 97.12 182 ARG A CA 1
ATOM 1374 C C . ARG A 1 182 ? 7.558 -13.321 -5.921 1.00 97.12 182 ARG A C 1
ATOM 1376 O O . ARG A 1 182 ? 7.875 -12.732 -6.947 1.00 97.12 182 ARG A O 1
ATOM 1383 N N . ILE A 1 183 ? 8.352 -13.411 -4.858 1.00 98.00 183 ILE A N 1
ATOM 1384 C CA . ILE A 1 183 ? 9.774 -13.049 -4.846 1.00 98.00 183 ILE A CA 1
ATOM 1385 C C . ILE A 1 183 ? 10.609 -14.311 -4.619 1.00 98.00 183 ILE A C 1
ATOM 1387 O O . ILE A 1 183 ? 10.237 -15.158 -3.804 1.00 98.00 183 ILE A O 1
ATOM 1391 N N . GLN A 1 184 ? 11.738 -14.450 -5.314 1.00 98.25 184 GLN A N 1
ATOM 1392 C CA . GLN A 1 184 ? 12.614 -15.623 -5.166 1.00 98.25 184 GLN A CA 1
ATOM 1393 C C . GLN A 1 184 ? 13.495 -15.556 -3.918 1.00 98.25 184 GLN A C 1
ATOM 1395 O O . GLN A 1 184 ? 13.949 -16.586 -3.421 1.00 98.25 184 GLN A O 1
ATOM 1400 N N . ARG A 1 185 ? 13.758 -14.346 -3.410 1.00 98.06 185 ARG A N 1
ATOM 1401 C CA . ARG A 1 185 ? 14.664 -14.100 -2.274 1.00 98.06 185 ARG A CA 1
ATOM 1402 C C . ARG A 1 185 ? 13.961 -13.430 -1.086 1.00 98.06 185 ARG A C 1
ATOM 1404 O O . ARG A 1 185 ? 14.380 -12.352 -0.657 1.00 98.06 185 ARG A O 1
ATOM 1411 N N . PRO A 1 186 ? 12.910 -14.052 -0.511 1.00 98.31 186 PRO A N 1
ATOM 1412 C CA . PRO A 1 186 ? 12.234 -13.508 0.669 1.00 98.31 186 PRO A CA 1
ATOM 1413 C C . PRO A 1 186 ? 13.179 -13.393 1.871 1.00 98.31 186 PRO A C 1
ATOM 1415 O O . PRO A 1 186 ? 13.045 -12.487 2.686 1.00 98.31 186 PRO A O 1
ATOM 1418 N N . ASP A 1 187 ? 14.180 -14.268 1.960 1.00 98.50 187 ASP A N 1
ATOM 1419 C CA . ASP A 1 187 ? 15.211 -14.243 2.994 1.00 98.50 187 ASP A CA 1
ATOM 1420 C C . ASP A 1 187 ? 16.003 -12.923 3.004 1.00 98.50 187 ASP A C 1
ATOM 1422 O O . ASP A 1 187 ? 16.297 -12.391 4.074 1.00 98.50 187 ASP A O 1
ATOM 1426 N N . SER A 1 188 ? 16.314 -12.385 1.821 1.00 98.75 188 SER A N 1
ATOM 1427 C CA . SER A 1 188 ? 17.051 -11.130 1.663 1.00 98.75 188 SER A CA 1
ATOM 1428 C C . SER A 1 188 ? 16.229 -9.932 2.134 1.00 98.75 188 SER A C 1
ATOM 1430 O O . SER A 1 188 ? 16.728 -9.092 2.887 1.00 98.75 188 SER A O 1
ATOM 1432 N N . LEU A 1 189 ? 14.939 -9.906 1.777 1.00 98.81 189 LEU A N 1
ATOM 1433 C CA . LEU A 1 189 ? 13.993 -8.905 2.267 1.00 98.81 189 LEU A CA 1
ATOM 1434 C C . LEU A 1 189 ? 13.908 -8.923 3.798 1.00 98.81 189 LEU A C 1
ATOM 1436 O O . LEU A 1 189 ? 14.050 -7.883 4.437 1.00 98.81 189 LEU A O 1
ATOM 1440 N N . LEU A 1 190 ? 13.712 -10.102 4.393 1.00 98.75 190 LEU A N 1
ATOM 1441 C CA . LEU A 1 190 ? 13.565 -10.225 5.842 1.00 98.75 190 LEU A CA 1
ATOM 1442 C C . LEU A 1 190 ? 14.833 -9.781 6.590 1.00 98.75 190 LEU A C 1
ATOM 1444 O O . LEU A 1 190 ? 14.714 -9.037 7.558 1.00 98.75 190 LEU A O 1
ATOM 1448 N N . ARG A 1 191 ? 16.038 -10.146 6.122 1.00 98.75 191 ARG A N 1
ATOM 1449 C CA . ARG A 1 191 ? 17.303 -9.671 6.726 1.00 98.75 191 ARG A CA 1
ATOM 1450 C C . ARG A 1 191 ? 17.451 -8.149 6.662 1.00 98.75 191 ARG A C 1
ATOM 1452 O O . ARG A 1 191 ? 17.923 -7.529 7.617 1.00 98.75 191 ARG A O 1
ATOM 1459 N N . ALA A 1 192 ? 17.057 -7.538 5.544 1.00 98.69 192 ALA A N 1
ATOM 1460 C CA . ALA A 1 192 ? 17.101 -6.088 5.375 1.00 98.69 192 ALA A CA 1
ATOM 1461 C C . ALA A 1 192 ? 16.150 -5.374 6.350 1.00 98.69 192 ALA A C 1
ATOM 1463 O O . ALA A 1 192 ? 16.547 -4.407 7.002 1.00 98.69 192 ALA A O 1
ATOM 1464 N N . VAL A 1 193 ? 14.924 -5.883 6.502 1.00 98.69 193 VAL A N 1
ATOM 1465 C CA . VAL A 1 193 ? 13.959 -5.349 7.474 1.00 98.69 193 VAL A CA 1
ATOM 1466 C C . VAL A 1 193 ? 14.458 -5.522 8.907 1.00 98.69 193 VAL A C 1
ATOM 1468 O O . VAL A 1 193 ? 14.465 -4.551 9.660 1.00 98.69 193 VAL A O 1
ATOM 1471 N N . GLU A 1 194 ? 14.915 -6.721 9.272 1.00 98.62 194 GLU A N 1
ATOM 1472 C CA . GLU A 1 194 ? 15.457 -7.020 10.604 1.00 98.62 194 GLU A CA 1
ATOM 1473 C C . GLU A 1 194 ? 16.588 -6.049 10.963 1.00 98.62 194 GLU A C 1
ATOM 1475 O O . GLU A 1 194 ? 16.572 -5.441 12.031 1.00 98.62 194 GLU A O 1
ATOM 1480 N N . THR A 1 195 ? 17.489 -5.783 10.012 1.00 98.00 195 THR A N 1
ATOM 1481 C CA . THR A 1 195 ? 18.577 -4.812 10.182 1.00 98.00 195 THR A CA 1
ATOM 1482 C C . THR A 1 195 ? 18.063 -3.413 10.533 1.00 98.00 195 THR A C 1
ATOM 1484 O O . THR A 1 195 ? 18.595 -2.791 11.452 1.00 98.00 195 THR A O 1
ATOM 1487 N N . LEU A 1 196 ? 17.045 -2.901 9.831 1.00 97.81 196 LEU A N 1
ATOM 1488 C CA . LEU A 1 196 ? 16.486 -1.573 10.116 1.00 97.81 196 LEU A CA 1
ATOM 1489 C C . LEU A 1 196 ? 15.776 -1.528 11.473 1.00 97.81 196 LEU A C 1
ATOM 1491 O O . LEU A 1 196 ? 15.904 -0.547 12.211 1.00 97.81 196 LEU A O 1
ATOM 1495 N N . VAL A 1 197 ? 15.020 -2.578 11.803 1.00 97.88 197 VAL A N 1
ATOM 1496 C CA . VAL A 1 197 ? 14.291 -2.674 13.074 1.00 97.88 197 VAL A CA 1
ATOM 1497 C C . VAL A 1 197 ? 15.273 -2.687 14.245 1.00 97.88 197 VAL A C 1
ATOM 1499 O O . VAL A 1 197 ? 15.121 -1.899 15.177 1.00 97.88 197 VAL A O 1
ATOM 1502 N N . GLU A 1 198 ? 16.312 -3.520 14.182 1.00 97.19 198 GLU A N 1
ATOM 1503 C CA . GLU A 1 198 ? 17.281 -3.676 15.268 1.00 97.19 198 GLU A CA 1
ATOM 1504 C C . GLU A 1 198 ? 18.231 -2.481 15.408 1.00 97.19 198 GLU A C 1
ATOM 1506 O O . GLU A 1 198 ? 18.500 -2.036 16.524 1.00 97.19 198 GLU A O 1
ATOM 1511 N N . ARG A 1 199 ? 18.755 -1.949 14.295 1.00 95.81 199 ARG A N 1
ATOM 1512 C CA . ARG A 1 199 ? 19.775 -0.885 14.337 1.00 95.81 199 ARG A CA 1
ATOM 1513 C C . ARG A 1 199 ? 19.184 0.502 14.524 1.00 95.81 199 ARG A C 1
ATOM 1515 O O . ARG A 1 199 ? 19.763 1.319 15.238 1.00 95.81 199 ARG A O 1
ATOM 1522 N N . SER A 1 200 ? 18.048 0.763 13.887 1.00 94.75 200 SER A N 1
ATOM 1523 C CA . SER A 1 200 ? 17.504 2.118 13.735 1.00 94.75 200 SER A CA 1
ATOM 1524 C C . SER A 1 200 ? 16.185 2.291 14.492 1.00 94.75 200 SER A C 1
ATOM 1526 O O . SER A 1 200 ? 15.652 3.401 14.579 1.00 94.75 200 SER A O 1
ATOM 1528 N N . GLY A 1 201 ? 15.661 1.208 15.082 1.00 96.75 201 GLY A N 1
ATOM 1529 C CA . GLY A 1 201 ? 14.448 1.226 15.895 1.00 96.75 201 GLY A CA 1
ATOM 1530 C C . GLY A 1 201 ? 13.227 1.706 15.116 1.00 96.75 201 GLY A C 1
ATOM 1531 O O . GLY A 1 201 ? 12.375 2.392 15.693 1.00 96.75 201 GLY A O 1
ATOM 1532 N N . VAL A 1 202 ? 13.181 1.428 13.807 1.00 97.88 202 VAL A N 1
ATOM 1533 C CA . VAL A 1 202 ? 12.021 1.740 12.963 1.00 97.88 202 VAL A CA 1
ATOM 1534 C C . VAL A 1 202 ? 10.844 0.860 13.366 1.00 97.88 202 VAL A C 1
ATOM 1536 O O . VAL A 1 202 ? 11.019 -0.285 13.778 1.00 97.88 202 VAL A O 1
ATOM 1539 N N . ASN A 1 203 ? 9.637 1.401 13.255 1.00 98.06 203 ASN A N 1
ATOM 1540 C CA . ASN A 1 203 ? 8.400 0.704 13.613 1.00 98.06 203 ASN A CA 1
ATOM 1541 C C . ASN A 1 203 ? 7.370 0.720 12.473 1.00 98.06 203 ASN A C 1
ATOM 1543 O O . ASN A 1 203 ? 6.210 0.395 12.691 1.00 98.06 203 ASN A O 1
ATOM 1547 N N . ALA A 1 204 ? 7.785 1.110 11.270 1.00 98.69 204 ALA A N 1
ATOM 1548 C CA . ALA A 1 204 ? 7.035 0.961 10.032 1.00 98.69 204 ALA A CA 1
ATOM 1549 C C . ALA A 1 204 ? 8.023 0.829 8.864 1.00 98.69 204 ALA A C 1
ATOM 1551 O O . ALA A 1 204 ? 9.101 1.427 8.900 1.00 98.69 204 ALA A O 1
ATOM 1552 N N . ILE A 1 205 ? 7.670 0.062 7.833 1.00 98.81 205 ILE A N 1
ATOM 1553 C CA . ILE A 1 205 ? 8.561 -0.257 6.710 1.00 98.81 205 ILE A CA 1
ATOM 1554 C C . ILE A 1 205 ? 7.903 0.095 5.377 1.00 98.81 205 ILE A C 1
ATOM 1556 O O . ILE A 1 205 ? 6.793 -0.339 5.081 1.00 98.81 205 ILE A O 1
ATOM 1560 N N . ALA A 1 206 ? 8.614 0.849 4.545 1.00 98.69 206 ALA A N 1
ATOM 1561 C CA . ALA A 1 206 ? 8.330 0.953 3.121 1.00 98.69 206 ALA A CA 1
ATOM 1562 C C . ALA A 1 206 ? 9.291 0.034 2.360 1.00 98.69 206 ALA A C 1
ATOM 1564 O O . ALA A 1 206 ? 10.503 0.110 2.569 1.00 98.69 206 ALA A O 1
ATOM 1565 N N . VAL A 1 207 ? 8.774 -0.815 1.475 1.00 98.69 207 VAL A N 1
ATOM 1566 C CA . VAL A 1 207 ? 9.596 -1.660 0.594 1.00 98.69 207 VAL A CA 1
ATOM 1567 C C . VAL A 1 207 ? 9.470 -1.169 -0.838 1.00 98.69 207 VAL A C 1
ATOM 1569 O O . VAL A 1 207 ? 8.362 -0.949 -1.319 1.00 98.69 207 VAL A O 1
ATOM 1572 N N . VAL A 1 208 ? 10.603 -1.036 -1.522 1.00 98.50 208 VAL A N 1
ATOM 1573 C CA . VAL A 1 208 ? 10.661 -0.827 -2.967 1.00 98.50 208 VAL A CA 1
ATOM 1574 C C . VAL A 1 208 ? 11.308 -2.038 -3.607 1.00 98.50 208 VAL A C 1
ATOM 1576 O O . VAL A 1 208 ? 12.502 -2.272 -3.400 1.00 98.50 208 VAL A O 1
ATOM 1579 N N . ALA A 1 209 ? 10.539 -2.794 -4.385 1.00 98.25 209 ALA A N 1
ATOM 1580 C CA . ALA A 1 209 ? 11.058 -3.923 -5.147 1.00 98.25 209 ALA A CA 1
ATOM 1581 C C . ALA A 1 209 ? 11.197 -3.588 -6.633 1.00 98.25 209 ALA A C 1
ATOM 1583 O O . ALA A 1 209 ? 10.399 -2.823 -7.176 1.00 98.25 209 ALA A O 1
ATOM 1584 N N . ARG A 1 210 ? 12.203 -4.164 -7.301 1.00 97.88 210 ARG A N 1
ATOM 1585 C CA . ARG A 1 210 ? 12.337 -4.062 -8.755 1.00 97.88 210 ARG A CA 1
ATOM 1586 C C . ARG A 1 210 ? 11.377 -5.052 -9.404 1.00 97.88 210 ARG A C 1
ATOM 1588 O O . ARG A 1 210 ? 11.541 -6.259 -9.248 1.00 97.88 210 ARG A O 1
ATOM 1595 N N . PHE A 1 211 ? 10.394 -4.542 -10.134 1.00 96.31 211 PHE A N 1
ATOM 1596 C CA . PHE A 1 211 ? 9.463 -5.367 -10.909 1.00 96.31 211 PHE A CA 1
ATOM 1597 C C . PHE A 1 211 ? 10.023 -5.605 -12.308 1.00 96.31 211 PHE A C 1
ATOM 1599 O O . PHE A 1 211 ? 10.715 -4.723 -12.799 1.00 96.31 211 PHE A O 1
ATOM 1606 N N . PRO A 1 212 ? 9.768 -6.747 -12.962 1.00 93.19 212 PRO A N 1
ATOM 1607 C CA . PRO A 1 212 ? 10.205 -6.948 -14.338 1.00 93.19 212 PRO A CA 1
ATOM 1608 C C . PRO A 1 212 ? 9.404 -6.066 -15.316 1.00 93.19 212 PRO A C 1
ATOM 1610 O O . PRO A 1 212 ? 8.209 -5.828 -15.118 1.00 93.19 212 PRO A O 1
ATOM 1613 N N . ASP A 1 213 ? 10.076 -5.585 -16.368 1.00 87.31 213 ASP A N 1
ATOM 1614 C CA . ASP A 1 213 ? 9.466 -4.840 -17.485 1.00 87.31 213 ASP A CA 1
ATOM 1615 C C . ASP A 1 213 ? 9.107 -5.806 -18.633 1.00 87.31 213 ASP A C 1
ATOM 1617 O O . ASP A 1 213 ? 9.556 -5.651 -19.768 1.00 87.31 213 ASP A O 1
ATOM 1621 N N . ASP A 1 214 ? 8.378 -6.873 -18.313 1.00 82.69 214 ASP A N 1
ATOM 1622 C CA . ASP A 1 214 ? 8.056 -7.991 -19.210 1.00 82.69 214 ASP A CA 1
ATOM 1623 C C . ASP A 1 214 ? 6.570 -8.067 -19.589 1.00 82.69 214 ASP A C 1
ATOM 1625 O O . ASP A 1 214 ? 6.127 -9.059 -20.173 1.00 82.69 214 ASP A O 1
ATOM 1629 N N . ASP A 1 215 ? 5.807 -7.017 -19.279 1.00 81.06 215 ASP A N 1
ATOM 1630 C CA . ASP A 1 215 ? 4.392 -6.947 -19.624 1.00 81.06 215 ASP A CA 1
ATOM 1631 C C . ASP A 1 215 ? 4.191 -6.929 -21.141 1.00 81.06 215 ASP A C 1
ATOM 1633 O O . ASP A 1 215 ? 4.957 -6.315 -21.892 1.00 81.06 215 ASP A O 1
ATOM 1637 N N . THR A 1 216 ? 3.117 -7.571 -21.599 1.00 79.06 216 THR A N 1
ATOM 1638 C CA . THR A 1 216 ? 2.712 -7.447 -22.997 1.00 79.06 216 THR A CA 1
ATOM 1639 C C . THR A 1 216 ? 2.126 -6.058 -23.252 1.00 79.06 216 THR A C 1
ATOM 1641 O O . THR A 1 216 ? 1.477 -5.478 -22.377 1.00 79.06 216 THR A O 1
ATOM 1644 N N . ASP A 1 217 ? 2.306 -5.535 -24.470 1.00 77.00 217 ASP A N 1
ATOM 1645 C CA . ASP A 1 217 ? 1.733 -4.238 -24.863 1.00 77.00 217 ASP A CA 1
ATOM 1646 C C . ASP A 1 217 ? 0.210 -4.196 -24.629 1.00 77.00 217 ASP A C 1
ATOM 1648 O O . ASP A 1 217 ? -0.329 -3.170 -24.213 1.00 77.00 217 ASP A O 1
ATOM 1652 N N . ASP A 1 218 ? -0.479 -5.325 -24.835 1.00 82.00 218 ASP A N 1
ATOM 1653 C CA . ASP A 1 218 ? -1.924 -5.439 -24.643 1.00 82.00 218 ASP A CA 1
ATOM 1654 C C . ASP A 1 218 ? -2.327 -5.349 -23.163 1.00 82.00 218 ASP A C 1
ATOM 1656 O O . ASP A 1 218 ? -3.311 -4.678 -22.840 1.00 82.00 218 ASP A O 1
ATOM 1660 N N . ASP A 1 219 ? -1.590 -5.986 -22.248 1.00 82.44 219 ASP A N 1
ATOM 1661 C CA . ASP A 1 219 ? -1.907 -5.946 -20.815 1.00 82.44 219 ASP A CA 1
ATOM 1662 C C . ASP A 1 219 ? -1.729 -4.532 -20.244 1.00 82.44 219 ASP A C 1
ATOM 1664 O O . ASP A 1 219 ? -2.627 -4.004 -19.575 1.00 82.44 219 ASP A O 1
ATOM 1668 N N . VAL A 1 220 ? -0.604 -3.888 -20.578 1.00 82.69 220 VAL A N 1
ATOM 1669 C CA . VAL A 1 220 ? -0.297 -2.511 -20.163 1.00 82.69 220 VAL A CA 1
ATOM 1670 C C . VAL A 1 220 ? -1.337 -1.543 -20.713 1.00 82.69 220 VAL A C 1
ATOM 1672 O O . VAL A 1 220 ? -1.862 -0.706 -19.975 1.00 82.69 220 VAL A O 1
ATOM 1675 N N . GLU A 1 221 ? -1.667 -1.648 -22.001 1.00 86.19 221 GLU A N 1
ATOM 1676 C CA . GLU A 1 221 ? -2.627 -0.749 -22.634 1.00 86.19 221 GLU A CA 1
ATOM 1677 C C . GLU A 1 221 ? -4.039 -0.958 -22.076 1.00 86.19 221 GLU A C 1
ATOM 1679 O O . GLU A 1 221 ? -4.728 0.014 -21.763 1.00 86.19 221 GLU A O 1
ATOM 1684 N N . ASN A 1 222 ? -4.474 -2.204 -21.864 1.00 89.75 222 ASN A N 1
ATOM 1685 C CA . ASN A 1 222 ? -5.782 -2.482 -21.271 1.00 89.75 222 ASN A CA 1
ATOM 1686 C C . ASN A 1 222 ? -5.911 -1.876 -19.870 1.00 89.75 222 ASN A C 1
ATOM 1688 O O . ASN A 1 222 ? -6.922 -1.226 -19.579 1.00 89.75 222 ASN A O 1
ATOM 1692 N N . TYR A 1 223 ? -4.898 -2.036 -19.015 1.00 90.94 223 TYR A N 1
ATOM 1693 C CA . TYR A 1 223 ? -4.885 -1.407 -17.696 1.00 90.94 223 TYR A CA 1
ATOM 1694 C C . TYR A 1 223 ? -4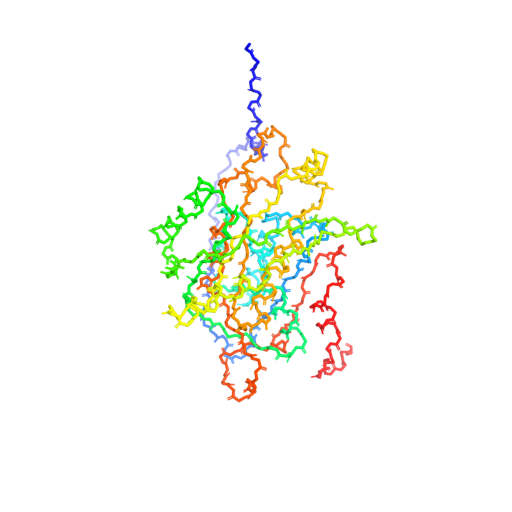.878 0.127 -17.801 1.00 90.94 223 TYR A C 1
ATOM 1696 O O . TYR A 1 223 ? -5.749 0.796 -17.240 1.00 90.94 223 TYR A O 1
ATOM 1704 N N . ARG A 1 224 ? -3.998 0.717 -18.620 1.00 91.50 224 ARG A N 1
ATOM 1705 C CA . ARG A 1 224 ? -3.928 2.180 -18.809 1.00 91.50 224 ARG A CA 1
ATOM 1706 C C . ARG A 1 224 ? -5.216 2.776 -19.387 1.00 91.50 224 ARG A C 1
ATOM 1708 O O . ARG A 1 224 ? -5.546 3.917 -19.061 1.00 91.50 224 ARG A O 1
ATOM 1715 N N . GLN A 1 225 ? -5.991 2.009 -20.155 1.00 92.06 225 GLN A N 1
ATOM 1716 C CA . GLN A 1 225 ? -7.317 2.386 -20.664 1.00 92.06 225 GLN A CA 1
ATOM 1717 C C . GLN A 1 225 ? -8.472 2.143 -19.678 1.00 92.06 225 GLN A C 1
ATOM 1719 O O . GLN A 1 225 ? -9.628 2.410 -20.015 1.00 92.06 225 GLN A O 1
ATOM 1724 N N . GLY A 1 226 ? -8.207 1.660 -18.463 1.00 90.81 226 GLY A N 1
ATOM 1725 C CA . GLY A 1 226 ? -9.252 1.409 -17.472 1.00 90.81 226 GLY A CA 1
ATOM 1726 C C . GLY A 1 226 ? -10.073 0.142 -17.732 1.00 90.81 226 GLY A C 1
ATOM 1727 O O . GLY A 1 226 ? -11.239 0.089 -17.338 1.00 90.81 226 GLY A O 1
ATOM 1728 N N . LYS A 1 227 ? -9.501 -0.846 -18.432 1.00 90.88 227 LYS A N 1
ATOM 1729 C CA . LYS A 1 227 ? -10.158 -2.111 -18.811 1.00 90.88 227 LYS A CA 1
ATOM 1730 C C . LYS A 1 227 ? -9.458 -3.359 -18.266 1.00 90.88 227 LYS A C 1
ATOM 1732 O O . LYS A 1 227 ? -10.012 -4.447 -18.388 1.00 90.88 227 LYS A O 1
ATOM 1737 N N . GLY A 1 228 ? -8.246 -3.208 -17.740 1.00 90.00 228 GLY A N 1
ATOM 1738 C CA . GLY A 1 228 ? -7.398 -4.300 -17.273 1.00 90.00 228 GLY A CA 1
ATOM 1739 C C . GLY A 1 228 ? -7.371 -4.446 -15.754 1.00 90.00 228 GLY A C 1
ATOM 1740 O O . GLY A 1 228 ? -8.037 -3.719 -15.018 1.00 90.00 228 GLY A O 1
ATOM 1741 N N . VAL A 1 229 ? -6.560 -5.396 -15.305 1.00 91.38 229 VAL A N 1
ATOM 1742 C CA . VAL A 1 229 ? -6.220 -5.619 -13.898 1.00 91.38 229 VAL A CA 1
ATOM 1743 C C . VAL A 1 229 ? -4.798 -5.119 -13.676 1.00 91.38 229 VAL A C 1
ATOM 1745 O O . VAL A 1 229 ? -3.945 -5.302 -14.542 1.00 91.38 229 VAL A O 1
ATOM 1748 N N . ASP A 1 230 ? -4.539 -4.502 -12.527 1.00 92.12 230 ASP A N 1
ATOM 1749 C CA . ASP A 1 230 ? -3.180 -4.141 -12.129 1.00 92.12 230 ASP A CA 1
ATOM 1750 C C . ASP A 1 230 ? -2.340 -5.410 -11.903 1.00 92.12 230 ASP A C 1
ATOM 1752 O O . ASP A 1 230 ? -2.579 -6.163 -10.955 1.00 92.12 230 ASP A O 1
ATOM 1756 N N . LEU A 1 231 ? -1.360 -5.648 -12.779 1.00 91.62 231 LEU A N 1
ATOM 1757 C CA . LEU A 1 231 ? -0.456 -6.802 -12.733 1.00 91.62 231 LEU A CA 1
ATOM 1758 C C . LEU A 1 231 ? 0.524 -6.772 -11.556 1.00 91.62 231 LEU A C 1
ATOM 1760 O O . LEU A 1 231 ? 1.061 -7.814 -11.178 1.00 91.62 231 LEU A O 1
ATOM 1764 N N . LEU A 1 232 ? 0.780 -5.597 -10.988 1.00 93.25 232 LEU A N 1
ATOM 1765 C CA . LEU A 1 232 ? 1.757 -5.404 -9.924 1.00 93.25 232 LEU A CA 1
ATOM 1766 C C . LEU A 1 232 ? 1.139 -5.751 -8.571 1.00 93.25 232 LEU A C 1
ATOM 1768 O O . LEU A 1 232 ? 1.765 -6.442 -7.760 1.00 93.25 232 LEU A O 1
ATOM 1772 N N . ALA A 1 233 ? -0.110 -5.319 -8.380 1.00 91.38 233 ALA A N 1
ATOM 1773 C CA . ALA A 1 233 ? -0.848 -5.306 -7.121 1.00 91.38 233 ALA A CA 1
ATOM 1774 C C . ALA A 1 233 ? -0.712 -6.599 -6.297 1.00 91.38 233 ALA A C 1
ATOM 1776 O O . ALA A 1 233 ? -0.454 -6.563 -5.092 1.00 91.38 233 ALA A O 1
ATOM 1777 N N . GLY A 1 234 ? -0.857 -7.761 -6.943 1.00 92.31 234 GLY A N 1
ATOM 1778 C CA . GLY A 1 234 ? -0.759 -9.056 -6.272 1.00 92.31 234 GLY A CA 1
ATOM 1779 C C . GLY A 1 234 ? 0.604 -9.303 -5.617 1.00 92.31 234 GLY A C 1
ATOM 1780 O O . GLY A 1 234 ? 0.665 -9.771 -4.480 1.00 92.31 234 GLY A O 1
ATOM 1781 N N . VAL A 1 235 ? 1.706 -8.960 -6.290 1.00 95.31 235 VAL A N 1
ATOM 1782 C CA . VAL A 1 235 ? 3.056 -9.145 -5.728 1.00 95.31 235 VAL A CA 1
ATOM 1783 C C . VAL A 1 235 ? 3.374 -8.090 -4.676 1.00 95.31 235 VAL A C 1
ATOM 1785 O O . VAL A 1 235 ? 4.021 -8.405 -3.678 1.00 95.31 235 VAL A O 1
ATOM 1788 N N . GLU A 1 236 ? 2.879 -6.863 -4.843 1.00 95.12 236 GLU A N 1
ATOM 1789 C CA . GLU A 1 236 ? 3.000 -5.827 -3.811 1.00 95.12 236 GLU A CA 1
ATOM 1790 C C . GLU A 1 236 ? 2.393 -6.295 -2.483 1.00 95.12 236 GLU A C 1
ATOM 1792 O O . GLU A 1 236 ? 3.027 -6.171 -1.431 1.00 95.12 236 GLU A O 1
ATOM 1797 N N . ALA A 1 237 ? 1.202 -6.906 -2.550 1.00 93.88 237 ALA A N 1
ATOM 1798 C CA . ALA A 1 237 ? 0.536 -7.496 -1.396 1.00 93.88 237 ALA A CA 1
ATOM 1799 C C . ALA A 1 237 ? 1.349 -8.654 -0.797 1.00 93.88 237 ALA A C 1
ATOM 1801 O O . ALA A 1 237 ? 1.513 -8.713 0.418 1.00 93.88 237 ALA A O 1
ATOM 1802 N N . VAL A 1 238 ? 1.920 -9.545 -1.619 1.00 96.62 238 VAL A N 1
ATOM 1803 C CA . VAL A 1 238 ? 2.803 -10.631 -1.140 1.00 96.62 238 VAL A CA 1
ATOM 1804 C C . VAL A 1 238 ? 4.006 -10.076 -0.367 1.00 96.62 238 VAL A C 1
ATOM 1806 O O . VAL A 1 238 ? 4.367 -10.612 0.684 1.00 96.62 238 VAL A O 1
ATOM 1809 N N . ILE A 1 239 ? 4.617 -8.995 -0.856 1.00 98.00 239 ILE A N 1
ATOM 1810 C CA . ILE A 1 239 ? 5.788 -8.372 -0.230 1.00 98.00 239 ILE A CA 1
ATOM 1811 C C . ILE A 1 239 ? 5.425 -7.746 1.122 1.00 98.00 239 ILE A C 1
ATOM 1813 O O . ILE A 1 239 ? 6.099 -8.026 2.118 1.00 98.00 239 ILE A O 1
ATOM 1817 N N . SER A 1 240 ? 4.371 -6.922 1.188 1.00 97.62 240 SER A N 1
ATOM 1818 C CA . SER A 1 240 ? 3.964 -6.290 2.451 1.00 97.62 240 SER A CA 1
ATOM 1819 C C . SER A 1 240 ? 3.479 -7.318 3.467 1.00 97.62 240 SER A C 1
ATOM 1821 O O . SER A 1 240 ? 3.895 -7.266 4.625 1.00 97.62 240 SER A O 1
ATOM 1823 N N . HIS A 1 241 ? 2.682 -8.295 3.026 1.00 97.38 241 HIS A N 1
ATOM 1824 C CA . HIS A 1 241 ? 2.174 -9.383 3.857 1.00 97.38 241 HIS A CA 1
ATOM 1825 C C . HIS A 1 241 ? 3.322 -10.134 4.527 1.00 97.38 241 HIS A C 1
ATOM 1827 O O . HIS A 1 241 ? 3.294 -10.330 5.740 1.00 97.38 241 HIS A O 1
ATOM 1833 N N . LEU A 1 242 ? 4.359 -10.518 3.773 1.00 98.38 242 LEU A N 1
ATOM 1834 C CA . LEU A 1 242 ? 5.509 -11.246 4.312 1.00 98.38 242 LEU A CA 1
ATOM 1835 C C . LEU A 1 242 ? 6.190 -10.481 5.461 1.00 98.38 242 LEU A C 1
ATOM 1837 O O . LEU A 1 242 ? 6.532 -11.074 6.487 1.00 98.38 242 LEU A O 1
ATOM 1841 N N . VAL A 1 243 ? 6.363 -9.164 5.314 1.00 98.56 243 VAL A N 1
ATOM 1842 C CA . VAL A 1 243 ? 6.969 -8.310 6.347 1.00 98.56 243 VAL A CA 1
ATOM 1843 C C . VAL A 1 243 ? 6.046 -8.182 7.559 1.00 98.56 243 VAL A C 1
ATOM 1845 O O . VAL A 1 243 ? 6.480 -8.419 8.688 1.00 98.56 243 VAL A O 1
ATOM 1848 N N . VAL A 1 244 ? 4.768 -7.859 7.344 1.00 98.38 244 VAL A N 1
ATOM 1849 C CA . VAL A 1 244 ? 3.780 -7.716 8.424 1.00 98.38 244 VAL A CA 1
ATOM 1850 C C . VAL A 1 244 ? 3.633 -9.015 9.209 1.00 98.38 244 VAL A C 1
ATOM 1852 O O . VAL A 1 244 ? 3.653 -9.003 10.438 1.00 98.38 244 VAL A O 1
ATOM 1855 N N . GLN A 1 245 ? 3.537 -10.148 8.519 1.00 97.56 245 GLN A N 1
ATOM 1856 C CA . GLN A 1 245 ? 3.409 -11.461 9.136 1.00 97.56 245 GLN A CA 1
ATOM 1857 C C . GLN A 1 245 ? 4.633 -11.819 9.983 1.00 97.56 245 GLN A C 1
ATOM 1859 O O . GLN A 1 245 ? 4.480 -12.390 11.064 1.00 97.56 245 GLN A O 1
ATOM 1864 N N . LYS A 1 246 ? 5.843 -11.499 9.508 1.00 98.00 246 LYS A N 1
ATOM 1865 C CA . LYS A 1 246 ? 7.085 -11.843 10.206 1.00 98.00 246 LYS A CA 1
ATOM 1866 C C . LYS A 1 246 ? 7.368 -10.933 11.402 1.00 98.00 246 LYS A C 1
ATOM 1868 O O . LYS A 1 246 ? 7.807 -11.437 12.434 1.00 98.00 246 LYS A O 1
ATOM 1873 N N . PHE A 1 247 ? 7.163 -9.625 11.252 1.00 97.81 247 PHE A N 1
ATOM 1874 C CA . PHE A 1 247 ? 7.621 -8.620 12.218 1.00 97.81 247 PHE A CA 1
ATOM 1875 C C . PHE A 1 247 ? 6.498 -7.972 13.034 1.00 97.81 247 PHE A C 1
ATOM 1877 O O . PHE A 1 247 ? 6.782 -7.364 14.061 1.00 97.81 247 PHE A O 1
ATOM 1884 N N . GLY A 1 248 ? 5.235 -8.086 12.612 1.00 97.06 248 GLY A N 1
ATOM 1885 C CA . GLY A 1 248 ? 4.096 -7.505 13.330 1.00 97.06 248 GLY A CA 1
ATOM 1886 C C . GLY A 1 248 ? 4.074 -5.972 13.345 1.00 97.06 248 GLY A C 1
ATOM 1887 O O . GLY A 1 248 ? 3.442 -5.387 14.219 1.00 97.06 248 GLY A O 1
ATOM 1888 N N . ILE A 1 249 ? 4.752 -5.322 12.396 1.00 98.00 249 ILE A N 1
ATOM 1889 C CA . ILE A 1 249 ? 4.781 -3.861 12.240 1.00 98.00 249 ILE A CA 1
ATOM 1890 C C . ILE A 1 249 ? 4.156 -3.441 10.903 1.00 98.00 249 ILE A C 1
ATOM 1892 O O . ILE A 1 249 ? 4.192 -4.230 9.956 1.00 98.00 249 ILE A O 1
ATOM 1896 N N . PRO A 1 250 ? 3.619 -2.213 10.786 1.00 98.62 250 PRO A N 1
ATOM 1897 C CA . PRO A 1 250 ? 3.098 -1.686 9.529 1.00 98.62 250 PRO A CA 1
ATOM 1898 C C . PRO A 1 250 ? 4.101 -1.769 8.383 1.00 98.62 250 PRO A C 1
ATOM 1900 O O . PRO A 1 250 ? 5.240 -1.312 8.502 1.00 98.62 250 PRO A O 1
ATOM 1903 N N . CYS A 1 251 ? 3.652 -2.300 7.250 1.00 98.69 251 CYS A N 1
ATOM 1904 C CA . CYS A 1 251 ? 4.425 -2.325 6.020 1.00 98.69 251 CYS A CA 1
ATOM 1905 C C . CYS A 1 251 ? 3.555 -1.914 4.836 1.00 98.69 251 CYS A C 1
ATOM 1907 O O . CYS A 1 251 ? 2.373 -2.240 4.775 1.00 98.69 251 CYS A O 1
ATOM 1909 N N . ALA A 1 252 ? 4.147 -1.220 3.875 1.00 98.00 252 ALA A N 1
ATOM 1910 C CA . ALA A 1 252 ? 3.551 -1.013 2.564 1.00 98.00 252 ALA A CA 1
ATOM 1911 C C . ALA A 1 252 ? 4.640 -1.007 1.493 1.00 98.00 252 ALA A C 1
ATOM 1913 O O . ALA A 1 252 ? 5.835 -0.938 1.791 1.00 98.00 252 ALA A O 1
ATOM 1914 N N . HIS A 1 253 ? 4.212 -1.128 0.246 1.00 96.06 253 HIS A N 1
ATOM 1915 C CA . HIS A 1 253 ? 5.086 -1.372 -0.884 1.00 96.06 253 HIS A CA 1
ATOM 1916 C C . HIS A 1 253 ? 4.903 -0.297 -1.964 1.00 96.06 253 HIS A C 1
ATOM 1918 O O . HIS A 1 253 ? 3.828 0.291 -2.073 1.00 96.06 253 HIS A O 1
ATOM 1924 N N . ALA A 1 254 ? 5.964 -0.042 -2.728 1.00 96.00 254 ALA A N 1
ATOM 1925 C CA . ALA A 1 254 ? 5.946 0.716 -3.974 1.00 96.00 254 ALA A CA 1
ATOM 1926 C C . ALA A 1 254 ? 6.786 -0.022 -5.033 1.00 96.00 254 ALA A C 1
ATOM 1928 O O . ALA A 1 254 ? 7.903 -0.440 -4.722 1.00 96.00 254 ALA A O 1
ATOM 1929 N N . PRO A 1 255 ? 6.329 -0.160 -6.286 1.00 95.88 255 PRO A N 1
ATOM 1930 C CA . PRO A 1 255 ? 7.115 -0.813 -7.317 1.00 95.88 255 PRO A CA 1
ATOM 1931 C C . PRO A 1 255 ? 8.176 0.152 -7.863 1.00 95.88 255 PRO A C 1
ATOM 1933 O O . PRO A 1 255 ? 7.914 1.338 -8.077 1.00 95.88 255 PRO A O 1
ATOM 1936 N N . ALA A 1 256 ? 9.376 -0.365 -8.123 1.00 96.38 256 ALA A N 1
ATOM 1937 C CA . ALA A 1 256 ? 10.354 0.282 -8.987 1.00 96.38 256 ALA A CA 1
ATOM 1938 C C . ALA A 1 256 ? 10.219 -0.286 -10.402 1.00 96.38 256 ALA A C 1
ATOM 1940 O O . ALA A 1 256 ? 10.476 -1.470 -10.635 1.00 96.38 256 ALA A O 1
ATOM 1941 N N . LEU A 1 257 ? 9.831 0.588 -11.326 1.00 92.62 257 LEU A N 1
ATOM 1942 C CA . LEU A 1 257 ? 9.619 0.300 -12.741 1.00 92.62 257 LEU A CA 1
ATOM 1943 C C . LEU A 1 257 ? 10.351 1.327 -13.593 1.00 92.62 257 LEU A C 1
ATOM 1945 O O . LEU A 1 257 ? 10.550 2.472 -13.167 1.00 92.62 257 LEU A O 1
ATOM 1949 N N . LEU A 1 258 ? 10.706 0.937 -14.815 1.00 90.12 258 LEU A N 1
ATOM 1950 C CA . LEU A 1 258 ? 11.078 1.929 -15.810 1.00 90.12 258 LEU A CA 1
ATOM 1951 C C . LEU A 1 258 ? 9.844 2.758 -16.199 1.00 90.12 258 LEU A C 1
ATOM 1953 O O . LEU A 1 258 ? 8.736 2.224 -16.258 1.00 90.12 258 LEU A O 1
ATOM 1957 N N . PRO A 1 259 ? 10.005 4.065 -16.469 1.00 84.19 259 PRO A N 1
ATOM 1958 C CA . PRO A 1 259 ? 8.894 4.883 -16.929 1.00 84.19 259 PRO A CA 1
ATOM 1959 C C . PRO A 1 259 ? 8.290 4.304 -18.209 1.00 84.19 259 PRO A C 1
ATOM 1961 O O . PRO A 1 259 ? 9.010 4.035 -19.174 1.00 84.19 259 PRO A O 1
ATOM 1964 N N . PHE A 1 260 ? 6.967 4.152 -18.227 1.00 81.94 260 PHE A N 1
ATOM 1965 C CA . PHE A 1 260 ? 6.256 3.720 -19.422 1.00 81.94 260 PHE A CA 1
ATOM 1966 C C . PHE A 1 260 ? 6.412 4.736 -20.558 1.00 81.94 260 PHE A C 1
ATOM 1968 O O . PHE A 1 260 ? 6.607 5.937 -20.351 1.00 81.94 260 PHE A O 1
ATOM 1975 N N . SER A 1 261 ? 6.272 4.253 -21.793 1.00 85.12 261 SER A N 1
ATOM 1976 C CA . SER A 1 261 ? 6.149 5.144 -22.945 1.00 85.12 261 SER A CA 1
ATOM 1977 C C . SER A 1 261 ? 4.901 6.017 -22.806 1.00 85.12 261 SER A C 1
ATOM 1979 O O . SER A 1 261 ? 3.829 5.538 -22.417 1.00 85.12 261 SER A O 1
ATOM 1981 N N . LEU A 1 262 ? 5.032 7.297 -23.163 1.00 86.50 262 LEU A N 1
ATOM 1982 C CA . LEU A 1 262 ? 3.936 8.264 -23.123 1.00 86.50 262 LEU A CA 1
ATOM 1983 C C . LEU A 1 262 ? 2.720 7.739 -23.903 1.00 86.50 262 LEU A C 1
ATOM 1985 O O . LEU A 1 262 ? 2.830 7.468 -25.099 1.00 86.50 262 LEU A O 1
ATOM 1989 N N . SER A 1 263 ? 1.558 7.665 -23.248 1.00 85.56 263 SER A N 1
ATOM 1990 C CA . SER A 1 263 ? 0.286 7.369 -23.915 1.00 85.56 263 SER A CA 1
ATOM 1991 C C . SER A 1 263 ? -0.558 8.639 -24.041 1.00 85.56 263 SER A C 1
ATOM 1993 O O . SER A 1 263 ? -0.813 9.314 -23.041 1.00 85.56 263 SER A O 1
ATOM 1995 N N . PRO A 1 264 ? -1.023 8.995 -25.253 1.00 85.62 264 PRO A N 1
ATOM 1996 C CA . PRO A 1 264 ? -1.891 10.153 -25.451 1.00 85.62 264 PRO A CA 1
ATOM 1997 C C . PRO A 1 264 ? -3.331 9.916 -24.966 1.00 85.62 264 PRO A C 1
ATOM 1999 O O . PRO A 1 264 ? -4.099 10.872 -24.865 1.00 85.62 264 PRO A O 1
ATOM 2002 N N . SER A 1 265 ? -3.713 8.666 -24.694 1.00 87.19 265 SER A N 1
ATOM 2003 C CA . SER A 1 265 ? -5.064 8.273 -24.293 1.00 87.19 265 SER A CA 1
ATOM 2004 C C . SER A 1 265 ? -4.988 7.538 -22.961 1.00 87.19 265 SER A C 1
ATOM 2006 O O . SER A 1 265 ? -5.032 6.320 -22.921 1.00 87.19 265 SER A O 1
ATOM 2008 N N . LEU A 1 266 ? -4.832 8.257 -21.856 1.00 91.81 266 LEU A N 1
ATOM 2009 C CA . LEU A 1 266 ? -4.853 7.646 -20.525 1.00 91.81 266 LEU A CA 1
ATOM 2010 C C . LEU A 1 266 ? -6.250 7.722 -19.920 1.00 91.81 266 LEU A C 1
ATOM 2012 O O . LEU A 1 266 ? -6.918 8.759 -19.988 1.00 91.81 266 LEU A O 1
ATOM 2016 N N . CYS A 1 267 ? -6.681 6.640 -19.277 1.00 93.31 267 CYS A N 1
ATOM 2017 C CA . CYS A 1 267 ? -7.860 6.687 -18.432 1.00 93.31 267 CYS A CA 1
ATOM 2018 C C . CYS A 1 267 ? -7.562 7.551 -17.194 1.00 93.31 267 CYS A C 1
ATOM 2020 O O . CYS A 1 267 ? -6.530 7.366 -16.549 1.00 93.31 267 CYS A O 1
ATOM 2022 N N . PRO A 1 268 ? -8.467 8.455 -16.775 1.00 93.06 268 PRO A N 1
ATOM 2023 C CA . PRO A 1 268 ? -8.272 9.225 -15.546 1.00 93.06 268 PRO A CA 1
ATOM 2024 C C . PRO A 1 268 ? -8.050 8.365 -14.293 1.00 93.06 268 PRO A C 1
ATOM 2026 O O . PRO A 1 268 ? -7.476 8.854 -13.326 1.00 93.06 268 PRO A O 1
ATOM 2029 N N . LYS A 1 269 ? -8.504 7.102 -14.307 1.00 91.75 269 LYS A N 1
ATOM 2030 C CA . LYS A 1 269 ? -8.358 6.158 -13.191 1.00 91.75 269 LYS A CA 1
ATOM 2031 C C . LYS A 1 269 ? -6.918 5.658 -13.009 1.00 91.75 269 LYS A C 1
ATOM 2033 O O . LYS A 1 269 ? -6.541 5.396 -11.880 1.00 91.75 269 LYS A O 1
ATOM 2038 N N . SER A 1 270 ? -6.134 5.563 -14.084 1.00 91.25 270 SER A N 1
ATOM 2039 C CA . SER A 1 270 ? -4.731 5.100 -14.087 1.00 91.25 270 SER A CA 1
ATOM 2040 C C . SER A 1 270 ? -3.721 6.250 -14.191 1.00 91.25 270 SER A C 1
ATOM 2042 O O . SER A 1 270 ? -2.531 6.074 -13.951 1.00 91.25 270 SER A O 1
ATOM 2044 N N . ALA A 1 271 ? -4.180 7.461 -14.520 1.00 92.75 271 ALA A N 1
ATOM 2045 C CA . ALA A 1 271 ? -3.315 8.610 -14.784 1.00 92.75 271 ALA A CA 1
ATOM 2046 C C . ALA A 1 271 ? -2.432 9.042 -13.597 1.00 92.75 271 ALA A C 1
ATOM 2048 O O . ALA A 1 271 ? -1.449 9.746 -13.811 1.00 92.75 271 ALA A O 1
ATOM 2049 N N . ALA A 1 272 ? -2.759 8.649 -12.360 1.00 92.25 272 ALA A N 1
ATOM 2050 C CA . ALA A 1 272 ? -1.931 8.953 -11.191 1.00 92.25 272 ALA A CA 1
ATOM 2051 C C . ALA A 1 272 ? -0.513 8.363 -11.308 1.00 92.25 272 ALA A C 1
ATOM 2053 O O . ALA A 1 272 ? 0.443 8.978 -10.841 1.00 92.25 272 ALA A O 1
ATOM 2054 N N . GLU A 1 273 ? -0.376 7.218 -11.974 1.00 90.88 273 GLU A N 1
ATOM 2055 C CA . GLU A 1 273 ? 0.884 6.479 -12.127 1.00 90.88 273 GLU A CA 1
ATOM 2056 C C . GLU A 1 273 ? 1.872 7.165 -13.082 1.00 90.88 273 GLU A C 1
ATOM 2058 O O . GLU A 1 273 ? 3.075 6.939 -13.010 1.00 90.88 273 GLU A O 1
ATOM 2063 N N . GLU A 1 274 ? 1.380 8.061 -13.939 1.00 90.19 274 GLU A N 1
ATOM 2064 C CA . GLU A 1 274 ? 2.186 8.848 -14.887 1.00 90.19 274 GLU A CA 1
ATOM 2065 C C . GLU A 1 274 ? 2.744 10.124 -14.257 1.00 90.19 274 GLU A C 1
ATOM 2067 O O . GLU A 1 274 ? 3.635 10.788 -14.794 1.00 90.19 274 GLU A O 1
ATOM 2072 N N . ILE A 1 275 ? 2.188 10.514 -13.111 1.00 88.25 275 ILE A N 1
ATOM 2073 C CA . ILE A 1 275 ? 2.557 11.737 -12.418 1.00 88.25 275 ILE A CA 1
ATOM 2074 C C . ILE A 1 275 ? 3.721 11.391 -11.496 1.00 88.25 275 ILE A C 1
ATOM 2076 O O . ILE A 1 275 ? 3.553 11.273 -10.288 1.00 88.25 275 ILE A O 1
ATOM 2080 N N . GLY A 1 276 ? 4.911 11.233 -12.080 1.00 87.81 276 GLY A N 1
ATOM 2081 C CA . GLY A 1 276 ? 6.164 11.048 -11.352 1.00 87.81 276 GLY A CA 1
ATOM 2082 C C . GLY A 1 276 ? 6.942 9.786 -11.697 1.00 87.81 276 GLY A C 1
ATOM 2083 O O . GLY A 1 276 ? 6.605 9.049 -12.610 1.00 87.81 276 GLY A O 1
ATOM 2084 N N . TYR A 1 277 ? 8.030 9.566 -10.958 1.00 88.25 277 TYR A N 1
ATOM 2085 C CA . TYR A 1 277 ? 8.953 8.442 -11.175 1.00 88.25 277 TYR A CA 1
ATOM 2086 C C . TYR A 1 277 ? 8.882 7.374 -10.076 1.00 88.25 277 TYR A C 1
ATOM 2088 O O . TYR A 1 277 ? 9.698 6.457 -10.062 1.00 88.25 277 TYR A O 1
ATOM 2096 N N . THR A 1 278 ? 7.984 7.530 -9.101 1.00 92.50 278 THR A N 1
ATOM 2097 C CA . THR A 1 278 ? 7.867 6.617 -7.961 1.00 92.50 278 THR A CA 1
ATOM 2098 C C . THR A 1 278 ? 6.486 6.704 -7.317 1.00 92.50 278 THR A C 1
ATOM 2100 O O . THR A 1 278 ? 5.834 7.748 -7.346 1.00 92.50 278 THR A O 1
ATOM 2103 N N . PHE A 1 279 ? 6.079 5.616 -6.670 1.00 94.75 279 PHE A N 1
ATOM 2104 C CA . PHE A 1 279 ? 4.822 5.488 -5.936 1.00 94.75 279 PHE A CA 1
ATOM 2105 C C . PHE A 1 279 ? 4.995 5.746 -4.428 1.00 94.75 279 PHE A C 1
ATOM 2107 O O . PHE A 1 279 ? 4.032 5.732 -3.664 1.00 94.75 279 PHE A O 1
ATOM 2114 N N . LEU A 1 280 ? 6.228 6.002 -3.978 1.00 95.75 280 LEU A N 1
ATOM 2115 C CA . LEU A 1 280 ? 6.569 6.132 -2.563 1.00 95.75 280 LEU A CA 1
ATOM 2116 C C . LEU A 1 280 ? 5.866 7.257 -1.777 1.00 95.75 280 LEU A C 1
ATOM 2118 O O . LEU A 1 280 ? 5.630 7.045 -0.587 1.00 95.75 280 LEU A O 1
ATOM 2122 N N . PRO A 1 281 ? 5.549 8.446 -2.333 1.00 96.44 281 PRO A N 1
ATOM 2123 C CA . PRO A 1 281 ? 5.015 9.538 -1.519 1.00 96.44 281 PRO A CA 1
ATOM 2124 C C . PRO A 1 281 ? 3.736 9.176 -0.758 1.00 96.44 281 PRO A C 1
ATOM 2126 O O . PRO A 1 281 ? 3.633 9.476 0.432 1.00 96.44 281 PRO A O 1
ATOM 2129 N N . CYS A 1 282 ? 2.791 8.486 -1.404 1.00 97.12 282 CYS A N 1
ATOM 2130 C CA . CYS A 1 282 ? 1.560 8.054 -0.746 1.00 97.12 282 CYS A CA 1
ATOM 2131 C C . CYS A 1 282 ? 1.796 6.963 0.306 1.00 97.12 282 CYS A C 1
ATOM 2133 O O . CYS A 1 282 ? 1.268 7.060 1.415 1.00 97.12 282 CYS A O 1
ATOM 2135 N N . VAL A 1 283 ? 2.679 6.007 0.004 1.00 98.00 283 VAL A N 1
ATOM 2136 C CA . VAL A 1 283 ? 3.100 4.934 0.913 1.00 98.00 283 VAL A CA 1
ATOM 2137 C C . VAL A 1 283 ? 3.680 5.513 2.198 1.00 98.00 283 VAL A C 1
ATOM 2139 O O . VAL A 1 283 ? 3.268 5.145 3.296 1.00 98.00 283 VAL A O 1
ATOM 2142 N N . LEU A 1 284 ? 4.612 6.456 2.080 1.00 98.25 284 LEU A N 1
ATOM 2143 C CA . LEU A 1 284 ? 5.266 7.073 3.230 1.00 98.25 284 LEU A CA 1
ATOM 2144 C C . LEU A 1 284 ? 4.311 7.959 4.025 1.00 98.25 284 LEU A C 1
ATOM 2146 O O . LEU A 1 284 ? 4.385 7.980 5.253 1.00 98.25 284 LEU A O 1
ATOM 2150 N N . ALA A 1 285 ? 3.409 8.674 3.347 1.00 97.62 285 ALA A N 1
ATOM 2151 C CA . ALA A 1 285 ? 2.385 9.464 4.017 1.00 97.62 285 ALA A CA 1
ATOM 2152 C C . ALA A 1 285 ? 1.462 8.563 4.850 1.00 97.62 285 ALA A C 1
ATOM 2154 O O . ALA A 1 285 ? 1.251 8.842 6.028 1.00 97.62 285 ALA A O 1
ATOM 2155 N N . GLY A 1 286 ? 0.989 7.449 4.284 1.00 97.88 286 GLY A N 1
ATOM 2156 C CA . GLY A 1 286 ? 0.174 6.463 4.996 1.00 97.88 286 GLY A CA 1
ATOM 2157 C C . GLY A 1 286 ? 0.911 5.810 6.166 1.00 97.88 286 GLY A C 1
ATOM 2158 O O . GLY A 1 286 ? 0.418 5.801 7.294 1.00 97.88 286 GLY A O 1
ATOM 2159 N N . LEU A 1 287 ? 2.136 5.330 5.935 1.00 98.50 287 LEU A N 1
ATOM 2160 C CA . LEU A 1 287 ? 2.956 4.695 6.970 1.00 98.50 287 LEU A CA 1
ATOM 2161 C C . LEU A 1 287 ? 3.355 5.650 8.096 1.00 98.50 287 LEU A C 1
ATOM 2163 O O . LEU A 1 287 ? 3.578 5.189 9.214 1.00 98.50 287 LEU A O 1
ATOM 2167 N N . SER A 1 288 ? 3.419 6.962 7.846 1.00 97.88 288 SER A N 1
ATOM 2168 C CA . SER A 1 288 ? 3.786 7.943 8.872 1.00 97.88 288 SER A CA 1
ATOM 2169 C C . SER A 1 288 ? 2.849 7.935 10.084 1.00 97.88 288 SER A C 1
ATOM 2171 O O . SER A 1 288 ? 3.301 8.242 11.186 1.00 97.88 288 SER A O 1
ATOM 2173 N N . THR A 1 289 ? 1.587 7.530 9.905 1.00 97.25 289 THR A N 1
ATOM 2174 C CA . THR A 1 289 ? 0.561 7.466 10.961 1.00 97.25 289 THR A CA 1
ATOM 2175 C C . THR A 1 289 ? -0.185 6.127 11.011 1.00 97.25 289 THR A C 1
ATOM 2177 O O . THR A 1 289 ? -1.183 6.009 11.723 1.00 97.25 289 THR A O 1
ATOM 2180 N N . ALA A 1 290 ? 0.280 5.107 10.281 1.00 98.38 290 ALA A N 1
ATOM 2181 C CA . ALA A 1 290 ? -0.295 3.762 10.322 1.00 98.38 290 ALA A CA 1
ATOM 2182 C C . ALA A 1 290 ? -0.334 3.216 11.767 1.00 98.38 290 ALA A C 1
ATOM 2184 O O . ALA A 1 290 ? 0.677 3.309 12.472 1.00 98.38 290 ALA A O 1
ATOM 2185 N N . PRO A 1 291 ? -1.463 2.651 12.237 1.00 97.88 291 PRO A N 1
ATOM 2186 C CA . PRO A 1 291 ? -1.548 2.111 13.586 1.00 97.88 291 PRO A CA 1
ATOM 2187 C C . PRO A 1 291 ? -0.601 0.922 13.760 1.00 97.88 291 PRO A C 1
ATOM 2189 O O . PRO A 1 291 ? -0.390 0.148 12.831 1.00 97.88 291 PRO A O 1
ATOM 2192 N N . GLN A 1 292 ? -0.079 0.745 14.970 1.00 97.56 292 GL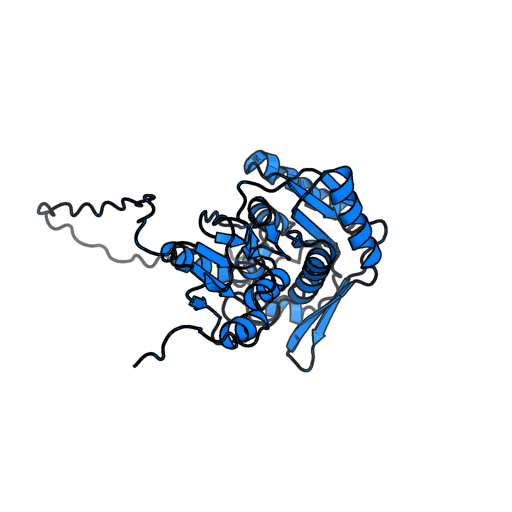N A N 1
ATOM 2193 C CA . GLN A 1 292 ? 0.699 -0.437 15.339 1.00 97.56 292 GLN A CA 1
ATOM 2194 C C . GLN A 1 292 ? -0.223 -1.636 15.582 1.00 97.56 292 GLN A C 1
ATOM 2196 O O . GLN A 1 292 ? -1.397 -1.469 15.922 1.00 97.56 292 GLN A O 1
ATOM 2201 N N . TYR A 1 293 ? 0.303 -2.849 15.415 1.00 96.44 293 TYR A N 1
ATOM 2202 C CA . TYR A 1 293 ? -0.474 -4.080 15.552 1.00 96.44 293 TYR A CA 1
ATOM 2203 C C . TYR A 1 293 ? -0.206 -4.744 16.902 1.00 96.44 293 TYR A C 1
ATOM 2205 O O . TYR A 1 293 ? 0.940 -4.956 17.294 1.00 96.44 293 TYR A O 1
ATOM 2213 N N . LEU A 1 294 ? -1.270 -5.098 17.621 1.00 93.19 294 LEU A N 1
ATOM 2214 C CA . LEU A 1 294 ? -1.186 -5.808 18.897 1.00 93.19 294 LEU A CA 1
ATOM 2215 C C . LEU A 1 294 ? -1.713 -7.233 18.717 1.00 93.19 294 LEU A C 1
ATOM 2217 O O . LEU A 1 294 ? -2.882 -7.417 18.392 1.00 93.19 294 LEU A O 1
ATOM 2221 N N . VAL A 1 295 ? -0.862 -8.237 18.944 1.00 84.38 295 VAL A N 1
ATOM 2222 C CA . VAL A 1 295 ? -1.157 -9.654 18.634 1.00 84.38 295 VAL A CA 1
ATOM 2223 C C . VAL A 1 295 ? -1.572 -10.469 19.871 1.00 84.38 295 VAL A C 1
ATOM 2225 O O . VAL A 1 295 ? -2.176 -11.529 19.740 1.00 84.38 295 VAL A O 1
ATOM 2228 N N . GLN A 1 296 ? -1.273 -10.003 21.091 1.00 73.69 296 GLN A N 1
ATOM 2229 C CA . GLN A 1 296 ? -1.569 -10.735 22.332 1.00 73.69 296 GLN A CA 1
ATOM 2230 C C . GLN A 1 296 ? -2.019 -9.809 23.471 1.00 73.69 296 GLN A C 1
ATOM 2232 O O . GLN A 1 296 ? -1.547 -8.682 23.589 1.00 73.69 296 GLN A O 1
ATOM 2237 N N . ASN A 1 297 ? -2.901 -10.319 24.343 1.00 63.28 297 ASN A N 1
ATOM 2238 C CA . ASN A 1 297 ? -3.317 -9.718 25.623 1.00 63.28 297 ASN A CA 1
ATOM 2239 C C . ASN A 1 297 ? -3.794 -8.250 25.570 1.00 63.28 297 ASN A C 1
ATOM 2241 O O . ASN A 1 297 ? -3.734 -7.531 26.570 1.00 63.28 297 ASN A O 1
ATOM 2245 N N . PHE A 1 298 ? -4.354 -7.805 24.444 1.00 65.94 298 PHE A N 1
ATOM 2246 C CA . PHE A 1 298 ? -4.929 -6.460 24.318 1.00 65.94 298 PHE A CA 1
ATOM 2247 C C . PHE A 1 298 ? -6.231 -6.266 25.109 1.00 65.94 298 PHE A C 1
ATOM 2249 O O . PHE A 1 298 ? -6.570 -5.134 25.420 1.00 65.94 298 PHE A O 1
ATOM 2256 N N . ASN A 1 299 ? -6.889 -7.338 25.571 1.00 58.44 299 ASN A N 1
ATOM 2257 C CA . ASN A 1 299 ? -8.007 -7.231 26.525 1.00 58.44 299 ASN A CA 1
ATOM 2258 C C . ASN A 1 299 ? -7.595 -6.610 27.877 1.00 58.44 299 ASN A C 1
ATOM 2260 O O . ASN A 1 299 ? -8.453 -6.156 28.630 1.00 58.44 299 ASN A O 1
ATOM 2264 N N . SER A 1 300 ? -6.294 -6.616 28.194 1.00 57.34 300 SER A N 1
ATOM 2265 C CA . SER A 1 300 ? -5.711 -5.961 29.374 1.00 57.34 300 SER A CA 1
ATOM 2266 C C . SER A 1 300 ? -5.045 -4.613 29.072 1.00 57.34 300 SER A C 1
ATOM 2268 O O . SER A 1 300 ? -4.711 -3.890 30.011 1.00 57.34 300 SER A O 1
ATOM 2270 N N . LEU A 1 301 ? -4.853 -4.261 27.794 1.00 58.69 301 LEU A N 1
ATOM 2271 C CA . LEU A 1 301 ? -4.449 -2.910 27.410 1.00 58.69 301 LEU A CA 1
ATOM 2272 C C . LEU A 1 301 ? -5.672 -1.984 27.507 1.00 58.69 301 LEU A C 1
ATOM 2274 O O . LEU A 1 301 ? -6.803 -2.403 27.283 1.00 58.69 301 LEU A O 1
ATOM 2278 N N . GLY A 1 302 ? -5.453 -0.736 27.923 1.00 59.38 302 GLY A N 1
ATOM 2279 C CA . GLY A 1 302 ? -6.520 0.245 28.136 1.00 59.38 302 GLY A CA 1
ATOM 2280 C C . GLY A 1 302 ? -7.318 0.596 26.869 1.00 59.38 302 GLY A C 1
ATOM 2281 O O . GLY A 1 302 ? -7.163 -0.000 25.809 1.00 59.38 302 GLY A O 1
ATOM 2282 N N . LYS A 1 303 ? -8.160 1.633 26.964 1.00 64.69 303 LYS A N 1
ATOM 2283 C CA . LYS A 1 303 ? -9.071 2.106 25.896 1.00 64.69 303 LYS A CA 1
ATOM 2284 C C . LYS A 1 303 ? -8.385 2.702 24.648 1.00 64.69 303 LYS A C 1
ATOM 2286 O O . LYS A 1 303 ? -9.060 3.331 23.841 1.00 64.69 303 LYS A O 1
ATOM 2291 N N . ASP A 1 304 ? -7.077 2.523 24.490 1.00 82.44 304 ASP A N 1
ATOM 2292 C CA . ASP A 1 304 ? -6.267 3.202 23.471 1.00 82.44 304 ASP A CA 1
ATOM 2293 C C . ASP A 1 304 ? -6.010 2.332 22.226 1.00 82.44 304 ASP A C 1
ATOM 2295 O O . ASP A 1 304 ? -5.213 2.697 21.363 1.00 82.44 304 ASP A O 1
ATOM 2299 N N . CYS A 1 305 ? -6.668 1.174 22.121 1.00 90.19 305 CYS A N 1
ATOM 2300 C CA . CYS A 1 305 ? -6.625 0.315 20.941 1.00 90.19 305 CYS A CA 1
ATOM 2301 C C . CYS A 1 305 ? -8.030 0.087 20.374 1.00 90.19 305 CYS A C 1
ATOM 2303 O O . CYS A 1 305 ? -9.024 0.130 21.098 1.00 90.19 305 CYS A O 1
ATOM 2305 N N . MET A 1 306 ? -8.096 -0.146 19.068 1.00 92.56 306 MET A N 1
ATOM 2306 C CA . MET A 1 306 ? -9.306 -0.515 18.351 1.00 92.56 306 MET A CA 1
ATOM 2307 C C . MET A 1 306 ? -9.343 -2.025 18.172 1.00 92.56 306 MET A C 1
ATOM 2309 O O . MET A 1 306 ? -8.388 -2.633 17.680 1.00 92.56 306 MET A O 1
ATOM 2313 N N . LEU A 1 307 ? -10.470 -2.618 18.540 1.00 94.00 307 LEU A N 1
ATOM 2314 C CA . LEU A 1 307 ? -10.784 -4.019 18.313 1.00 94.00 307 LEU A CA 1
ATOM 2315 C C . LEU A 1 307 ? -11.724 -4.129 17.118 1.00 94.00 307 LEU A C 1
ATOM 2317 O O . LEU A 1 307 ? -12.508 -3.226 16.840 1.00 94.00 307 LEU A O 1
ATOM 2321 N N . ALA A 1 308 ? -11.754 -5.276 16.445 1.00 94.31 308 ALA A N 1
ATOM 2322 C CA . ALA A 1 308 ? -12.739 -5.460 15.378 1.00 94.31 308 ALA A CA 1
ATOM 2323 C C . ALA A 1 308 ? -14.191 -5.430 15.888 1.00 94.31 308 ALA A C 1
ATOM 2325 O O . ALA A 1 308 ? -15.116 -5.292 15.099 1.00 94.31 308 ALA A O 1
ATOM 2326 N N . SER A 1 309 ? -14.433 -5.574 17.203 1.00 91.88 309 SER A N 1
ATOM 2327 C CA . SER A 1 309 ? -15.768 -5.377 17.801 1.00 91.88 309 SER A CA 1
ATOM 2328 C C . SER A 1 309 ? -16.180 -3.905 17.862 1.00 91.88 309 SER A C 1
ATOM 2330 O O . SER A 1 309 ? -17.340 -3.605 18.151 1.00 91.88 309 SER A O 1
ATOM 2332 N N . ASP A 1 310 ? -15.241 -2.993 17.609 1.00 92.94 310 ASP A N 1
ATOM 2333 C CA . ASP A 1 310 ? -15.483 -1.557 17.526 1.00 92.94 310 ASP A CA 1
ATOM 2334 C C . ASP A 1 310 ? -15.934 -1.118 16.129 1.00 92.94 310 ASP A C 1
ATOM 2336 O O . ASP A 1 310 ? -16.426 -0.007 15.983 1.00 92.94 310 ASP A O 1
ATOM 2340 N N . VAL A 1 311 ? -15.842 -1.998 15.125 1.00 96.00 311 VAL A N 1
ATOM 2341 C CA . VAL A 1 311 ? -16.325 -1.750 13.761 1.00 96.00 311 VAL A CA 1
ATOM 2342 C C . VAL A 1 311 ? -17.847 -1.862 13.708 1.00 96.00 311 VAL A C 1
ATOM 2344 O O . VAL A 1 311 ? -18.414 -2.883 14.095 1.00 96.00 311 VAL A O 1
ATOM 2347 N N . ASP A 1 312 ? -18.501 -0.824 13.193 1.00 96.25 312 ASP A N 1
ATOM 2348 C CA . ASP A 1 312 ? -19.959 -0.746 13.064 1.00 96.25 312 ASP A CA 1
ATOM 2349 C C . ASP A 1 312 ? -20.440 -1.058 11.638 1.00 96.25 312 ASP A C 1
ATOM 2351 O O . ASP A 1 312 ? -21.574 -1.496 11.447 1.00 96.25 312 ASP A O 1
ATOM 2355 N N . SER A 1 313 ? -19.597 -0.835 10.624 1.00 96.81 313 SER A N 1
ATOM 2356 C CA . SER A 1 313 ? -19.926 -1.140 9.227 1.00 96.81 313 SER A CA 1
ATOM 2357 C C . SER A 1 313 ? -18.699 -1.496 8.385 1.00 96.81 313 SER A C 1
ATOM 2359 O O . SER A 1 313 ? -17.577 -1.073 8.674 1.00 96.81 313 SER A O 1
ATOM 2361 N N . VAL A 1 314 ? -18.929 -2.280 7.330 1.00 97.50 314 VAL A N 1
ATOM 2362 C CA . VAL A 1 314 ? -17.923 -2.683 6.341 1.00 97.50 314 VAL A CA 1
ATOM 2363 C C . VAL A 1 314 ? -18.447 -2.322 4.952 1.00 97.50 314 VAL A C 1
ATOM 2365 O O . VAL A 1 314 ? -19.568 -2.688 4.602 1.00 97.50 314 VAL A O 1
ATOM 2368 N N . ILE A 1 315 ? -17.649 -1.595 4.172 1.00 97.06 315 ILE A N 1
ATOM 2369 C CA . ILE A 1 315 ? -17.969 -1.146 2.815 1.00 97.06 315 ILE A CA 1
ATOM 2370 C C . ILE A 1 315 ? -17.021 -1.821 1.831 1.00 97.06 315 ILE A C 1
ATOM 2372 O O . ILE A 1 315 ? -15.804 -1.805 2.011 1.00 97.06 315 ILE A O 1
ATOM 2376 N N . LEU A 1 316 ? -17.609 -2.385 0.779 1.00 96.31 316 LEU A N 1
ATOM 2377 C CA . LEU A 1 316 ? -16.946 -3.171 -0.256 1.00 96.31 316 LEU A CA 1
ATOM 2378 C C . LEU A 1 316 ? -17.467 -2.729 -1.632 1.00 96.31 316 LEU A C 1
ATOM 2380 O O . LEU A 1 316 ? -18.644 -2.358 -1.733 1.00 96.31 316 LEU A O 1
ATOM 2384 N N . PRO A 1 317 ? -16.660 -2.805 -2.703 1.00 94.62 317 PRO A N 1
ATOM 2385 C CA . PRO A 1 317 ? -17.176 -2.784 -4.062 1.00 94.62 317 PRO A CA 1
ATOM 2386 C C . PRO A 1 317 ? -18.148 -3.947 -4.276 1.00 94.62 317 PRO A C 1
ATOM 2388 O O . PRO A 1 317 ? -17.908 -5.072 -3.831 1.00 94.62 317 PRO A O 1
ATOM 2391 N N . ILE A 1 318 ? -19.253 -3.681 -4.973 1.00 93.38 318 ILE A N 1
ATOM 2392 C CA . ILE A 1 318 ? -20.307 -4.677 -5.219 1.00 93.38 318 ILE A CA 1
ATOM 2393 C C . ILE A 1 318 ? -19.808 -5.886 -6.025 1.00 93.38 318 ILE A C 1
ATOM 2395 O O . ILE A 1 318 ? -20.339 -6.984 -5.896 1.00 93.38 318 ILE A O 1
ATOM 2399 N N . ASP A 1 319 ? -18.782 -5.678 -6.842 1.00 93.06 319 ASP A N 1
ATOM 2400 C CA . ASP A 1 319 ? -18.143 -6.653 -7.717 1.00 93.06 319 ASP A CA 1
ATOM 2401 C C . ASP A 1 319 ? -16.903 -7.315 -7.091 1.00 93.06 319 ASP A C 1
ATOM 2403 O O . ASP A 1 319 ? -16.285 -8.166 -7.724 1.00 93.06 319 ASP A O 1
ATOM 2407 N N . ALA A 1 320 ? -16.552 -6.977 -5.842 1.00 91.25 320 ALA A N 1
ATOM 2408 C CA . ALA A 1 320 ? -15.353 -7.475 -5.167 1.00 91.25 320 ALA A CA 1
ATOM 2409 C C . ALA A 1 320 ? -15.567 -7.693 -3.653 1.00 91.25 320 ALA A C 1
ATOM 2411 O O . ALA A 1 320 ? -14.867 -7.127 -2.815 1.00 91.25 320 ALA A O 1
ATOM 2412 N N . CYS A 1 321 ? -16.545 -8.525 -3.279 1.00 87.75 321 CYS A N 1
ATOM 2413 C CA . CYS A 1 321 ? -16.944 -8.734 -1.877 1.00 87.75 321 CYS A CA 1
ATOM 2414 C C . CYS A 1 321 ? -16.401 -10.017 -1.211 1.00 87.75 321 CYS A C 1
ATOM 2416 O O . CYS A 1 321 ? -16.767 -10.313 -0.076 1.00 87.75 321 CYS A O 1
ATOM 2418 N N . GLY A 1 322 ? -15.582 -10.810 -1.909 1.00 86.56 322 GLY A N 1
ATOM 2419 C CA . GLY A 1 322 ? -15.209 -12.173 -1.493 1.00 86.56 322 GLY A CA 1
ATOM 2420 C C . GLY A 1 322 ? -13.899 -12.327 -0.710 1.00 86.56 322 GLY A C 1
ATOM 2421 O O . GLY A 1 322 ? -13.481 -13.459 -0.502 1.00 86.56 322 GLY A O 1
ATOM 2422 N N . GLY A 1 323 ? -13.228 -11.235 -0.332 1.00 89.88 323 GLY A N 1
ATOM 2423 C CA . GLY A 1 323 ? -11.923 -11.292 0.344 1.00 89.88 323 GLY A CA 1
ATOM 2424 C C . GLY A 1 323 ? -11.992 -11.776 1.799 1.00 89.88 323 GLY A C 1
ATOM 2425 O O . GLY A 1 323 ? -13.032 -11.657 2.452 1.00 89.88 323 GLY A O 1
ATOM 2426 N N . ASP A 1 324 ? -10.866 -12.265 2.323 1.00 93.31 324 ASP A N 1
ATOM 2427 C CA . ASP A 1 324 ? -10.765 -12.876 3.658 1.00 93.31 324 ASP A CA 1
ATOM 2428 C C . ASP A 1 324 ? -11.266 -11.953 4.777 1.00 93.31 324 ASP A C 1
ATOM 2430 O O . ASP A 1 324 ? -12.119 -12.360 5.567 1.00 93.31 324 ASP A O 1
ATOM 2434 N N . GLY A 1 325 ? -10.841 -10.686 4.808 1.00 93.88 325 GLY A N 1
ATOM 2435 C CA . GLY A 1 325 ? -11.324 -9.712 5.789 1.00 93.88 325 GLY A CA 1
ATOM 2436 C C . GLY A 1 325 ? -12.839 -9.486 5.734 1.00 93.88 325 GLY A C 1
ATOM 2437 O O . GLY A 1 325 ? -13.492 -9.406 6.776 1.00 93.88 325 GLY A O 1
ATOM 2438 N N . ALA A 1 326 ? -13.434 -9.451 4.537 1.00 94.31 326 ALA A N 1
ATOM 2439 C CA . ALA A 1 326 ? -14.883 -9.313 4.379 1.00 94.31 326 ALA A CA 1
ATOM 2440 C C . ALA A 1 326 ? -15.628 -10.534 4.945 1.00 94.31 326 ALA A C 1
ATOM 2442 O O . ALA A 1 326 ? -16.590 -10.385 5.705 1.00 94.31 326 ALA A O 1
ATOM 2443 N N . LEU A 1 327 ? -15.152 -11.741 4.628 1.00 95.00 327 LEU A N 1
ATOM 2444 C CA . LEU A 1 327 ? -15.706 -12.992 5.148 1.00 95.00 327 LEU A CA 1
ATOM 2445 C C . LEU A 1 327 ? -15.525 -13.107 6.670 1.00 95.00 327 LEU A C 1
ATOM 2447 O O . LEU A 1 327 ? -16.444 -13.535 7.371 1.00 95.00 327 LEU A O 1
ATOM 2451 N N . ALA A 1 328 ? -14.383 -12.672 7.204 1.00 95.62 328 ALA A N 1
ATOM 2452 C CA . ALA A 1 328 ? -14.109 -12.649 8.636 1.00 95.62 328 ALA A CA 1
ATOM 2453 C C . ALA A 1 328 ? -15.088 -11.727 9.382 1.00 95.62 328 ALA A C 1
ATOM 2455 O O . ALA A 1 328 ? -15.708 -12.156 10.359 1.00 95.62 328 ALA A O 1
ATOM 2456 N N . PHE A 1 329 ? -15.324 -10.509 8.880 1.00 95.44 329 PHE A N 1
ATOM 2457 C CA . PHE A 1 329 ? -16.338 -9.614 9.444 1.00 95.44 329 PHE A CA 1
ATOM 2458 C C . PHE A 1 329 ? -17.756 -10.188 9.349 1.00 95.44 329 PHE A C 1
ATOM 2460 O O . PHE A 1 329 ? -18.518 -10.069 10.307 1.00 95.44 329 PHE A O 1
ATOM 2467 N N . ALA A 1 330 ? -18.111 -10.842 8.240 1.00 93.06 330 ALA A N 1
ATOM 2468 C CA . ALA A 1 330 ? -19.434 -11.441 8.059 1.00 93.06 330 ALA A CA 1
ATOM 2469 C C . ALA A 1 330 ? -19.669 -12.674 8.953 1.00 93.06 330 ALA A C 1
ATOM 2471 O O . ALA A 1 330 ? -20.785 -12.916 9.410 1.00 93.06 330 ALA A O 1
ATOM 2472 N N . SER A 1 331 ? -18.623 -13.463 9.211 1.00 89.69 331 SER A N 1
ATOM 2473 C CA . SER A 1 331 ? -18.698 -14.691 10.018 1.00 89.69 331 SER A CA 1
ATOM 2474 C C . SER A 1 331 ? -18.699 -14.442 11.530 1.00 89.69 331 SER A C 1
ATOM 2476 O O . SER A 1 331 ? -18.983 -15.354 12.317 1.00 89.69 331 SER A O 1
ATOM 2478 N N . ARG A 1 332 ? -18.404 -13.210 11.963 1.00 79.50 332 ARG A N 1
ATOM 2479 C CA . ARG A 1 332 ? -18.427 -12.834 13.375 1.00 79.50 332 ARG A CA 1
ATOM 2480 C C . ARG A 1 332 ? -19.836 -12.981 13.930 1.00 79.50 332 ARG A C 1
ATOM 2482 O O . ARG A 1 332 ? -20.766 -12.287 13.532 1.00 79.50 332 ARG A O 1
ATOM 2489 N N . LYS A 1 333 ? -19.978 -13.861 14.923 1.00 62.78 333 LYS A N 1
ATOM 2490 C CA . LYS A 1 333 ? -21.192 -13.937 15.736 1.00 62.78 333 LYS A CA 1
ATOM 2491 C C . LYS A 1 333 ? -21.373 -12.591 16.428 1.00 62.78 333 LYS A C 1
ATOM 2493 O O . LYS A 1 333 ? -20.638 -12.274 17.362 1.00 62.78 333 LYS A O 1
ATOM 2498 N N . THR A 1 334 ? -22.356 -11.815 15.994 1.00 55.84 334 THR A N 1
ATOM 2499 C CA . THR A 1 334 ? -22.866 -10.684 16.758 1.00 55.84 334 THR A CA 1
ATOM 2500 C C . THR A 1 334 ? -23.363 -11.220 18.096 1.00 55.84 334 THR A C 1
ATOM 2502 O O . THR A 1 334 ? -24.435 -11.809 18.205 1.00 55.84 334 THR A O 1
ATOM 2505 N N . THR A 1 335 ? -22.581 -11.040 19.157 1.00 45.50 335 THR A N 1
ATOM 2506 C CA . THR A 1 335 ? -23.102 -11.112 20.524 1.00 45.50 335 THR A CA 1
ATOM 2507 C C . THR A 1 335 ? -23.908 -9.835 20.767 1.00 45.50 335 THR A C 1
ATOM 2509 O O . THR A 1 335 ? -23.456 -8.915 21.439 1.00 45.50 335 THR A O 1
ATOM 2512 N N . GLY A 1 336 ? -25.072 -9.741 20.128 1.00 40.00 336 GLY A N 1
ATOM 2513 C CA . GLY A 1 336 ? -25.971 -8.594 20.159 1.00 40.00 336 GLY A CA 1
ATOM 2514 C C . GLY A 1 336 ? -27.322 -9.013 19.591 1.00 40.00 336 GLY A C 1
ATOM 2515 O O . GLY A 1 336 ? -27.367 -9.632 18.536 1.00 40.00 336 GLY A O 1
ATOM 2516 N N . PHE A 1 337 ? -28.379 -8.755 20.361 1.00 35.12 337 PHE A N 1
ATOM 2517 C CA . PHE A 1 337 ? -29.751 -9.256 20.229 1.00 35.12 337 PHE A CA 1
ATOM 2518 C C . PHE A 1 337 ? -30.295 -9.394 18.793 1.00 35.12 337 PHE A C 1
ATOM 2520 O O . PHE A 1 337 ? -29.984 -8.560 17.943 1.00 35.12 337 PHE A O 1
ATOM 2527 N N . PRO A 1 338 ? -31.175 -10.389 18.538 1.00 31.80 338 PRO A N 1
ATOM 2528 C CA . PRO A 1 338 ? -31.888 -10.476 17.271 1.00 31.80 338 PRO A CA 1
ATOM 2529 C C . PRO A 1 338 ? -32.647 -9.165 17.051 1.00 31.80 338 PRO A C 1
ATOM 2531 O O . PRO A 1 338 ? -33.446 -8.759 17.898 1.00 31.80 338 PRO A O 1
ATOM 2534 N N . MET A 1 339 ? -32.365 -8.485 15.940 1.00 37.56 339 MET A N 1
ATOM 2535 C CA . MET A 1 339 ? -33.217 -7.389 15.498 1.00 37.56 339 MET A CA 1
ATOM 2536 C C . MET A 1 339 ? -34.568 -7.982 15.088 1.00 37.56 339 MET A C 1
ATOM 2538 O O . MET A 1 339 ? -34.624 -8.862 14.227 1.00 37.56 339 MET A O 1
ATOM 2542 N N . LEU A 1 340 ? -35.613 -7.538 15.791 1.00 33.09 340 LEU A N 1
ATOM 2543 C CA . LEU A 1 340 ? -37.016 -7.627 15.381 1.00 33.09 340 LEU A CA 1
ATOM 2544 C C . LEU A 1 340 ? -37.252 -6.778 14.130 1.00 33.09 340 LEU A C 1
ATOM 2546 O O . LEU A 1 340 ? -36.642 -5.688 14.045 1.00 33.09 340 LEU A O 1
#